Protein AF-A0A1G2IBU5-F1 (afdb_monomer)

Nearest PDB structures (foldseek):
  2peh-assembly1_A  TM=4.604E-01  e=2.970E+00  Homo sapiens
  8u63-assembly1_B  TM=2.655E-01  e=1.717E+00  Pseudomonas syringae pv. tomato str. DC3000
  8oz0-assembly1_D  TM=2.386E-01  e=2.630E+00  Homo sapiens

Radius of gyration: 28.91 Å; Cα contacts (8 Å, |Δi|>4): 226; chains: 1; bounding box: 75×66×68 Å

Secondary structure (DSSP, 8-state):
-HHHHHHHHHHHHHHHHHHHHHHHHHHHHHHHHHHTS-------HHHHHHHHHHHHHHHGGG---SSTT--TTHHHHHHHHHTTPPPSEEEEE--S--SPPPHHHHHHHHHHHHTT---TT-EEEEEE-S-TTT-EEEEEES-SS--SEEEETTEEEEEEEEEEEETTEEEEEESS------

Organism: NCBI:txid1802211

pLDDT: mean 78.97, std 13.51, range [30.66, 94.25]

Sequence (182 aa):
MSGYIVGWLVMFLIVISLWVNLFIKVKQKEKQKIQKNPIRKFRSLKEEREEWRNRIDGSKHLLTGISWQDSEGKREFIEELFGYHIPDFLWYAVGKFTTPLTEEELKEISRIFWYGEVPFSCGYEFIKTHDPEIGTALCIRNAKDLVAEVIVGGKVCPLYQIGNLILGRAEEGCVIFPRLYD

Foldseek 3Di:
DPPVVVVVVVVVVVVVVVVVVVVVVVVVVVVVVVVVPPPPPPDPLVRVLVVLVVQLVVLLVQLPDPDLPDLGSLVVSQCSSQVPDAFQKWKWQPAPDDDDFDPVLLQVVCCQFPVRDADPQWDWDKDQDPDNRRRIIIMTGPGPDDDQWDATPNDITGTAWGWHQRPNDTDTRGSDPPPPPD

Mean predicted aligned error: 13.5 Å

Structure (mmCIF, N/CA/C/O backbone):
data_AF-A0A1G2IBU5-F1
#
_entry.id   AF-A0A1G2IBU5-F1
#
loop_
_atom_site.group_PDB
_atom_site.id
_atom_site.type_symbol
_atom_site.label_atom_id
_atom_site.label_alt_id
_atom_site.label_comp_id
_atom_site.label_asym_id
_atom_site.label_entity_id
_atom_site.label_seq_id
_atom_site.pdbx_PDB_ins_code
_atom_site.Cartn_x
_atom_site.Cartn_y
_atom_site.Cartn_z
_atom_site.occupancy
_atom_site.B_iso_or_equiv
_atom_site.auth_seq_id
_atom_site.auth_comp_id
_atom_site.auth_asym_id
_atom_site.auth_atom_id
_atom_site.pdbx_PDB_model_num
ATOM 1 N N . MET A 1 1 ? 57.512 -45.896 -45.535 1.00 54.72 1 MET A N 1
ATOM 2 C CA . MET A 1 1 ? 56.669 -45.588 -44.354 1.00 54.72 1 MET A CA 1
ATOM 3 C C . MET A 1 1 ? 56.764 -44.135 -43.860 1.00 54.72 1 MET A C 1
ATOM 5 O O . MET A 1 1 ? 55.904 -43.743 -43.088 1.00 54.72 1 MET A O 1
ATOM 9 N N . SER A 1 2 ? 57.727 -43.304 -44.293 1.00 58.56 2 SER A N 1
ATOM 10 C CA . SER A 1 2 ? 57.915 -41.938 -43.757 1.00 58.56 2 SER A CA 1
ATOM 11 C C . SER A 1 2 ? 56.944 -40.872 -44.298 1.00 58.56 2 SER A C 1
ATOM 13 O O . SER A 1 2 ? 56.545 -39.989 -43.548 1.00 58.56 2 SER A O 1
ATOM 15 N N . GLY A 1 3 ? 56.508 -40.957 -45.562 1.00 58.66 3 GLY A N 1
ATOM 16 C CA . GLY A 1 3 ? 55.640 -39.935 -46.178 1.00 58.66 3 GLY A CA 1
ATOM 17 C C . GLY A 1 3 ? 54.215 -39.867 -45.610 1.00 58.66 3 GLY A C 1
ATOM 18 O O . GLY A 1 3 ? 53.646 -38.785 -45.492 1.00 58.66 3 GLY A O 1
ATOM 19 N N . TYR A 1 4 ? 53.662 -41.007 -45.184 1.00 67.19 4 TYR A N 1
ATOM 20 C CA . TYR A 1 4 ? 52.329 -41.070 -44.569 1.00 67.19 4 TYR A CA 1
ATOM 21 C C . TYR A 1 4 ? 52.286 -40.391 -43.197 1.00 67.19 4 TYR A C 1
ATOM 23 O O . TYR A 1 4 ? 51.305 -39.730 -42.874 1.00 67.19 4 TYR A O 1
ATOM 31 N N . ILE A 1 5 ? 53.365 -40.504 -42.417 1.00 72.44 5 ILE A N 1
ATOM 32 C CA . ILE A 1 5 ? 53.469 -39.907 -41.079 1.00 72.44 5 ILE A CA 1
ATOM 33 C C . ILE A 1 5 ? 53.530 -38.378 -41.183 1.00 72.44 5 ILE A C 1
ATOM 35 O O . ILE A 1 5 ? 52.857 -37.681 -40.427 1.00 72.44 5 ILE A O 1
ATOM 39 N N . VAL A 1 6 ? 54.271 -37.855 -42.168 1.00 76.12 6 VAL A N 1
ATOM 40 C CA . VAL A 1 6 ? 54.367 -36.408 -42.420 1.00 76.12 6 VAL A CA 1
ATOM 41 C C . VAL A 1 6 ? 53.022 -35.840 -42.882 1.00 76.12 6 VAL A C 1
ATOM 43 O O . VAL A 1 6 ? 52.585 -34.816 -42.361 1.00 76.12 6 VAL A O 1
ATOM 46 N N . GLY A 1 7 ? 52.321 -36.524 -43.793 1.00 79.12 7 GLY A N 1
ATOM 47 C CA . GLY A 1 7 ? 50.985 -36.106 -44.233 1.00 79.12 7 GLY A CA 1
ATOM 48 C C . GLY A 1 7 ? 49.962 -36.075 -43.092 1.00 79.12 7 GLY A C 1
ATOM 49 O O . GLY A 1 7 ? 49.171 -35.137 -42.991 1.00 79.12 7 GLY A O 1
ATOM 50 N N . TRP A 1 8 ? 50.020 -37.054 -42.185 1.00 81.56 8 TRP A N 1
ATOM 51 C CA . TRP A 1 8 ? 49.139 -37.116 -41.017 1.00 81.56 8 TRP A CA 1
ATOM 52 C C . TRP A 1 8 ? 49.412 -35.987 -40.016 1.00 81.56 8 TRP A C 1
ATOM 54 O O . TRP A 1 8 ? 48.476 -35.367 -39.514 1.00 81.56 8 TRP A O 1
ATOM 64 N N . LEU A 1 9 ? 50.687 -35.661 -39.782 1.00 82.56 9 LEU A N 1
ATOM 65 C CA . LEU A 1 9 ? 51.104 -34.538 -38.936 1.00 82.56 9 LEU A CA 1
ATOM 66 C C . LEU A 1 9 ? 50.606 -33.192 -39.473 1.00 82.56 9 LEU A C 1
ATOM 68 O O . LEU A 1 9 ? 50.086 -32.380 -38.709 1.00 82.56 9 LEU A O 1
ATOM 72 N N . VAL A 1 10 ? 50.711 -32.967 -40.785 1.00 84.00 10 VAL A N 1
ATOM 73 C CA . VAL A 1 10 ? 50.225 -31.731 -41.420 1.00 84.00 10 VAL A CA 1
ATOM 74 C C . VAL A 1 10 ? 48.704 -31.617 -41.298 1.00 84.00 10 VAL A C 1
ATOM 76 O O . VAL A 1 10 ? 48.200 -30.571 -40.890 1.00 84.00 10 VAL A O 1
ATOM 79 N N . MET A 1 11 ? 47.967 -32.699 -41.569 1.00 83.06 11 MET A N 1
ATOM 80 C CA . MET A 1 11 ? 46.507 -32.721 -41.408 1.00 83.06 11 MET A CA 1
ATOM 81 C C . MET A 1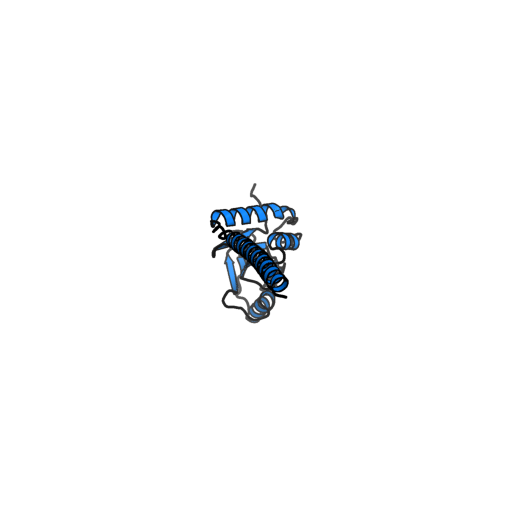 11 ? 46.086 -32.469 -39.956 1.00 83.06 11 MET A C 1
ATOM 83 O O . MET A 1 11 ? 45.153 -31.705 -39.705 1.00 83.06 11 MET A O 1
ATOM 87 N N . PHE A 1 12 ? 46.802 -33.047 -38.991 1.00 84.56 12 PHE A N 1
ATOM 88 C CA . PHE A 1 12 ? 46.532 -32.859 -37.568 1.00 84.56 12 PHE A CA 1
ATOM 89 C C . PHE A 1 12 ? 46.732 -31.400 -37.126 1.00 84.56 12 PHE A C 1
ATOM 91 O O . PHE A 1 12 ? 45.880 -30.840 -36.435 1.00 84.56 12 PHE A O 1
ATOM 98 N N . LEU A 1 13 ? 47.798 -30.741 -37.591 1.00 85.62 13 LEU A N 1
ATOM 99 C CA . LEU A 1 13 ? 48.053 -29.324 -37.301 1.00 85.62 13 LEU A CA 1
ATOM 100 C C . LEU A 1 13 ? 46.981 -28.397 -37.897 1.00 85.62 13 LEU A C 1
ATOM 102 O O . LEU A 1 13 ? 46.577 -27.432 -37.243 1.00 85.62 13 LEU A O 1
ATOM 106 N N . ILE A 1 14 ? 46.474 -28.703 -39.096 1.00 86.62 14 ILE A N 1
ATOM 107 C CA . ILE A 1 14 ? 45.384 -27.941 -39.727 1.00 86.62 14 ILE A CA 1
ATOM 108 C C . ILE A 1 14 ? 44.099 -28.047 -38.896 1.00 86.62 14 ILE A C 1
ATOM 110 O O . ILE A 1 14 ? 43.448 -27.034 -38.633 1.00 86.62 14 ILE A O 1
ATOM 114 N N . VAL A 1 15 ? 43.756 -29.249 -38.424 1.00 87.25 15 VAL A N 1
ATOM 115 C CA . VAL A 1 15 ? 42.567 -29.466 -37.584 1.00 87.25 15 VAL A CA 1
ATOM 116 C C . VAL A 1 15 ? 42.680 -28.708 -36.260 1.00 87.25 15 VAL A C 1
ATOM 118 O O . VAL A 1 15 ? 41.722 -28.043 -35.861 1.00 87.25 15 VAL A O 1
ATOM 121 N N . ILE A 1 16 ? 43.847 -28.730 -35.607 1.00 85.31 16 ILE A N 1
ATOM 122 C CA . ILE A 1 16 ? 44.075 -27.962 -34.372 1.00 85.31 16 ILE A CA 1
ATOM 123 C C . ILE A 1 16 ? 43.928 -26.461 -34.633 1.00 85.31 16 ILE A C 1
ATOM 125 O O . ILE A 1 16 ? 43.252 -25.774 -33.870 1.00 85.31 16 ILE A O 1
ATOM 129 N N . SER A 1 17 ? 44.511 -25.947 -35.719 1.00 84.69 17 SER A N 1
ATOM 130 C CA . SER A 1 17 ? 44.412 -24.526 -36.075 1.00 84.69 17 SER A CA 1
ATOM 131 C C . SER A 1 17 ? 42.957 -24.084 -36.277 1.00 84.69 17 SER A C 1
ATOM 133 O O . SER A 1 17 ? 42.542 -23.040 -35.765 1.00 84.69 17 SER A O 1
ATOM 135 N N . LEU A 1 18 ? 42.148 -24.912 -36.947 1.00 87.69 18 LEU A N 1
ATOM 136 C CA . LEU A 1 18 ? 40.717 -24.663 -37.130 1.00 87.69 18 LEU A CA 1
ATOM 137 C C . LEU A 1 18 ? 39.958 -24.663 -35.796 1.00 87.69 18 LEU A C 1
ATOM 139 O O . LEU A 1 18 ? 39.148 -23.765 -35.562 1.00 87.69 18 LEU A O 1
ATOM 143 N N . TRP A 1 19 ? 40.253 -25.608 -34.900 1.00 83.94 19 TRP A N 1
ATOM 144 C CA . TRP A 1 19 ? 39.650 -25.671 -33.563 1.00 83.94 19 TRP A CA 1
ATOM 145 C C . TRP A 1 19 ? 40.016 -24.469 -32.689 1.00 83.94 19 TRP A C 1
ATOM 147 O O . TRP A 1 19 ? 39.142 -23.893 -32.041 1.00 83.94 19 TRP A O 1
ATOM 157 N N . VAL A 1 20 ? 41.279 -24.041 -32.711 1.00 86.38 20 VAL A N 1
ATOM 158 C CA . VAL A 1 20 ? 41.746 -22.857 -31.975 1.00 86.38 20 VAL A CA 1
ATOM 159 C C . VAL A 1 20 ? 41.064 -21.593 -32.501 1.00 86.38 20 VAL A C 1
ATOM 161 O O . VAL A 1 20 ? 40.554 -20.802 -31.707 1.00 86.38 20 VAL A O 1
ATOM 164 N N . ASN A 1 21 ? 40.959 -21.428 -33.822 1.00 85.50 21 ASN A N 1
ATOM 165 C CA . ASN A 1 21 ? 40.238 -20.301 -34.421 1.00 85.50 21 ASN A CA 1
ATOM 166 C C . ASN A 1 21 ? 38.748 -20.301 -34.054 1.00 85.50 21 ASN A C 1
ATOM 168 O O . ASN A 1 21 ? 38.189 -19.244 -33.745 1.00 85.50 21 ASN A O 1
ATOM 172 N N . LEU A 1 22 ? 38.104 -21.471 -34.042 1.00 82.69 22 LEU A N 1
ATOM 173 C CA . LEU A 1 22 ? 36.710 -21.599 -33.622 1.00 82.69 22 LEU A CA 1
ATOM 174 C C . LEU A 1 22 ? 36.545 -21.205 -32.147 1.00 82.69 22 LEU A C 1
ATOM 176 O O . LEU A 1 22 ? 35.661 -20.415 -31.815 1.00 82.69 22 LEU A O 1
ATOM 180 N N . PHE A 1 23 ? 37.435 -21.686 -31.277 1.00 82.44 23 PHE A N 1
ATOM 181 C CA . PHE A 1 23 ? 37.416 -21.406 -29.842 1.00 82.44 23 PHE A CA 1
ATOM 182 C C . PHE A 1 23 ? 37.635 -19.920 -29.532 1.00 82.44 23 PHE A C 1
ATOM 184 O O . PHE A 1 23 ? 36.900 -19.336 -28.732 1.00 82.44 23 PHE A O 1
ATOM 191 N N . ILE A 1 24 ? 38.584 -19.269 -30.214 1.00 79.94 24 ILE A N 1
ATOM 192 C CA . ILE A 1 24 ? 38.816 -17.821 -30.095 1.00 79.94 24 ILE A CA 1
ATOM 193 C C . ILE A 1 24 ? 37.564 -17.047 -30.518 1.00 79.94 24 ILE A C 1
ATOM 195 O O . ILE A 1 24 ? 37.146 -16.124 -29.817 1.00 79.94 24 ILE A O 1
ATOM 199 N N . LYS A 1 25 ? 36.918 -17.447 -31.620 1.00 80.75 25 LYS A N 1
ATOM 200 C CA . LYS A 1 25 ? 35.704 -16.792 -32.129 1.00 80.75 25 LYS A CA 1
ATOM 201 C C . LYS A 1 25 ? 34.512 -16.962 -31.179 1.00 80.75 25 LYS A C 1
ATOM 203 O O . LYS A 1 25 ? 33.743 -16.018 -30.997 1.00 80.75 25 LYS A O 1
ATOM 208 N N . VAL A 1 26 ? 34.373 -18.126 -30.538 1.00 78.44 26 VAL A N 1
ATOM 209 C CA . VAL A 1 26 ? 33.357 -18.377 -29.499 1.00 78.44 26 VAL A CA 1
ATOM 210 C C . VAL A 1 26 ? 33.620 -17.510 -28.267 1.00 78.44 26 VAL A C 1
ATOM 212 O O . VAL A 1 26 ? 32.725 -16.773 -27.855 1.00 78.44 26 VAL A O 1
ATOM 215 N N . LYS A 1 27 ? 34.856 -17.481 -27.749 1.00 75.50 27 LYS A N 1
ATOM 216 C CA . LYS A 1 27 ? 35.212 -16.622 -26.607 1.00 75.50 27 LYS A CA 1
ATOM 217 C C . LYS A 1 27 ? 35.071 -15.131 -26.905 1.00 75.50 27 LYS A C 1
ATOM 219 O O . LYS A 1 27 ? 34.683 -14.370 -26.023 1.00 75.50 27 LYS A O 1
ATOM 224 N N . GLN A 1 28 ? 35.357 -14.682 -28.128 1.00 73.81 28 GLN A N 1
ATOM 225 C CA . GLN A 1 28 ? 35.103 -13.297 -28.536 1.00 73.81 28 GLN A CA 1
ATOM 226 C C . GLN A 1 28 ? 33.605 -12.975 -28.555 1.00 73.81 28 GLN A C 1
ATOM 228 O O . GLN A 1 28 ? 33.213 -11.919 -28.061 1.00 73.81 28 GLN A O 1
ATOM 233 N N . LYS A 1 29 ? 32.755 -13.887 -29.052 1.00 68.88 29 LYS A N 1
ATOM 234 C CA . LYS A 1 29 ? 31.292 -13.732 -28.986 1.00 68.88 29 LYS A CA 1
ATOM 235 C C . LYS A 1 29 ? 30.773 -13.725 -27.547 1.00 68.88 29 LYS A C 1
ATOM 237 O O . LYS A 1 29 ? 29.876 -12.943 -27.251 1.00 68.88 29 LYS A O 1
ATOM 242 N N . GLU A 1 30 ? 31.332 -14.536 -26.651 1.00 64.75 30 GLU A N 1
ATOM 243 C CA . GLU A 1 30 ? 31.003 -14.499 -25.219 1.00 64.75 30 GLU A CA 1
ATOM 244 C C . GLU A 1 30 ? 31.428 -13.180 -24.570 1.00 64.75 30 GLU A C 1
ATOM 246 O O . GLU A 1 30 ? 30.617 -1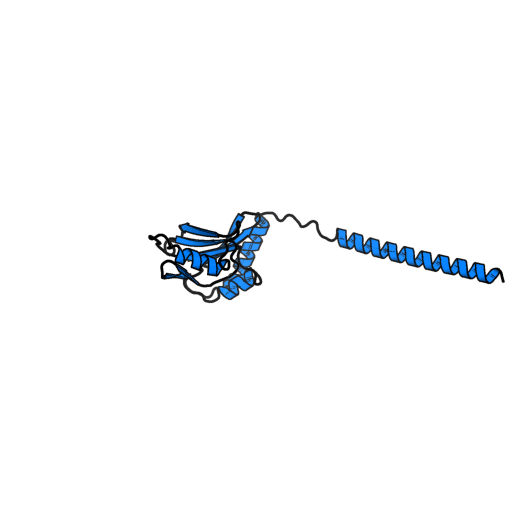2.548 -23.901 1.00 64.75 30 GLU A O 1
ATOM 251 N N . LYS A 1 31 ? 32.648 -12.693 -24.832 1.00 58.66 31 LYS A N 1
ATOM 252 C CA . LYS A 1 31 ? 33.101 -11.383 -24.333 1.00 58.66 31 LYS A CA 1
ATOM 253 C C . LYS A 1 31 ? 32.254 -10.228 -24.869 1.00 58.66 31 LYS A C 1
ATOM 255 O O . LYS A 1 31 ? 31.949 -9.314 -24.112 1.00 58.66 31 LYS A O 1
ATOM 260 N N . GLN A 1 32 ? 31.822 -10.282 -26.131 1.00 59.31 32 GLN A N 1
ATOM 261 C CA . GLN A 1 32 ? 30.880 -9.307 -26.691 1.00 59.31 32 GLN A CA 1
ATOM 262 C C . GLN A 1 32 ? 29.473 -9.437 -26.097 1.00 59.31 32 GLN A C 1
ATOM 264 O O . GLN A 1 32 ? 28.812 -8.422 -25.920 1.00 59.31 32 GLN A O 1
ATOM 269 N N . LYS A 1 33 ? 29.003 -10.646 -25.757 1.00 55.41 33 LYS A N 1
ATOM 270 C CA . LYS A 1 33 ? 27.745 -10.837 -25.015 1.00 55.41 33 LYS A CA 1
ATOM 271 C C . LYS A 1 33 ? 27.835 -10.270 -23.594 1.00 55.41 33 LYS A C 1
ATOM 273 O O . LYS A 1 33 ? 26.888 -9.636 -23.154 1.00 55.41 33 LYS A O 1
ATOM 278 N N . ILE A 1 34 ? 28.977 -10.424 -22.922 1.00 53.28 34 ILE A N 1
ATOM 279 C CA . ILE A 1 34 ? 29.228 -9.872 -21.581 1.00 53.28 34 ILE A CA 1
ATOM 280 C C . ILE A 1 34 ? 29.373 -8.339 -21.626 1.00 53.28 34 ILE A C 1
ATOM 282 O O . ILE A 1 34 ? 28.814 -7.659 -20.775 1.00 53.28 34 ILE A O 1
ATOM 286 N N . GLN A 1 35 ? 30.032 -7.769 -22.644 1.00 49.56 35 GLN A N 1
ATOM 287 C CA . GLN A 1 35 ? 30.052 -6.311 -22.879 1.00 49.56 35 GLN A CA 1
ATOM 288 C C . GLN A 1 35 ? 28.701 -5.744 -23.346 1.00 49.56 35 GLN A C 1
ATOM 290 O O . GLN A 1 35 ? 28.472 -4.544 -23.235 1.00 49.56 35 GLN A O 1
ATOM 295 N N . LYS A 1 36 ? 27.806 -6.596 -23.858 1.00 44.69 36 LYS A N 1
ATOM 296 C CA . LYS A 1 36 ? 26.406 -6.272 -24.158 1.00 44.69 36 LYS A CA 1
ATOM 297 C C . LYS A 1 36 ? 25.466 -6.487 -22.972 1.00 44.69 36 LYS A C 1
ATOM 299 O O . LYS A 1 36 ? 24.262 -6.360 -23.167 1.00 44.69 36 LYS A O 1
ATOM 304 N N . ASN A 1 37 ? 25.964 -6.744 -21.760 1.00 41.97 37 ASN A N 1
ATOM 305 C CA . ASN A 1 37 ? 25.214 -6.281 -20.600 1.00 41.97 37 ASN A CA 1
ATOM 306 C C . ASN A 1 37 ? 25.340 -4.762 -20.629 1.00 41.97 37 ASN A C 1
ATOM 308 O O . ASN A 1 37 ? 26.439 -4.258 -20.378 1.00 41.97 37 ASN A O 1
ATOM 312 N N . PRO A 1 38 ? 24.279 -4.023 -21.003 1.00 45.47 38 PRO A N 1
ATOM 313 C CA . PRO A 1 38 ? 24.356 -2.584 -20.926 1.00 45.47 38 PRO A CA 1
ATOM 314 C C . PRO A 1 38 ? 24.729 -2.276 -19.482 1.00 45.47 38 PRO A C 1
ATOM 316 O O . PRO A 1 38 ? 24.143 -2.843 -18.556 1.00 45.47 38 PRO A O 1
ATOM 319 N N . ILE A 1 39 ? 25.728 -1.413 -19.293 1.00 49.50 39 ILE A N 1
ATOM 320 C CA . ILE A 1 39 ? 25.859 -0.646 -18.058 1.00 49.50 39 ILE A CA 1
ATOM 321 C C . ILE A 1 39 ? 24.429 -0.236 -17.728 1.00 49.50 39 ILE A C 1
ATOM 323 O O . ILE A 1 39 ? 23.815 0.469 -18.532 1.00 49.50 39 ILE A O 1
ATOM 327 N N . ARG A 1 40 ? 23.859 -0.817 -16.661 1.00 48.03 40 ARG A N 1
ATOM 328 C CA . ARG A 1 40 ? 22.485 -0.564 -16.227 1.00 48.03 40 ARG A CA 1
ATOM 329 C C . ARG A 1 40 ? 22.414 0.955 -16.177 1.00 48.03 40 ARG A C 1
ATOM 331 O O . ARG A 1 40 ? 23.129 1.546 -15.371 1.00 48.03 40 ARG A O 1
ATOM 338 N N . LYS A 1 41 ? 21.728 1.589 -17.140 1.00 52.44 41 LYS A N 1
ATOM 339 C CA . LYS A 1 41 ? 21.625 3.050 -17.167 1.00 52.44 41 LYS A CA 1
ATOM 340 C C . LYS A 1 41 ? 21.112 3.396 -15.781 1.00 52.44 41 LYS A C 1
ATOM 342 O O . LYS A 1 41 ? 20.045 2.906 -15.418 1.00 52.44 41 LYS A O 1
ATOM 347 N N . PHE A 1 42 ? 21.901 4.128 -14.997 1.00 57.31 42 PHE A N 1
ATOM 348 C CA . PHE A 1 42 ? 21.397 4.720 -13.771 1.00 57.31 42 PHE A CA 1
ATOM 349 C C . PHE A 1 42 ? 20.282 5.648 -14.230 1.00 57.31 42 PHE A C 1
ATOM 351 O O . PHE A 1 42 ? 20.557 6.723 -14.765 1.00 57.31 42 PHE A O 1
ATOM 358 N N . ARG A 1 43 ? 19.041 5.161 -14.160 1.00 67.88 43 ARG A N 1
ATOM 359 C CA . ARG A 1 43 ? 17.878 5.981 -14.448 1.00 67.88 43 ARG A CA 1
ATOM 360 C C . ARG A 1 43 ? 17.857 7.052 -13.377 1.00 67.88 43 ARG A C 1
ATOM 362 O O . ARG A 1 43 ? 18.126 6.796 -12.202 1.00 67.88 43 ARG A O 1
ATOM 369 N N . SER A 1 44 ? 17.628 8.281 -13.802 1.00 81.88 44 SER A N 1
ATOM 370 C CA . SER A 1 44 ? 17.440 9.359 -12.847 1.00 81.88 44 SER A CA 1
ATOM 371 C C . SER A 1 44 ? 16.151 9.108 -12.061 1.00 81.88 44 SER A C 1
ATOM 373 O O . SER A 1 44 ? 15.186 8.563 -12.594 1.00 81.88 44 SER A O 1
ATOM 375 N N . LEU A 1 45 ? 16.093 9.576 -10.812 1.00 79.56 45 LEU A N 1
ATOM 376 C CA . LEU A 1 45 ? 14.864 9.536 -10.009 1.00 79.56 45 LEU A CA 1
ATOM 377 C C . LEU A 1 45 ? 13.663 10.143 -10.755 1.00 79.56 4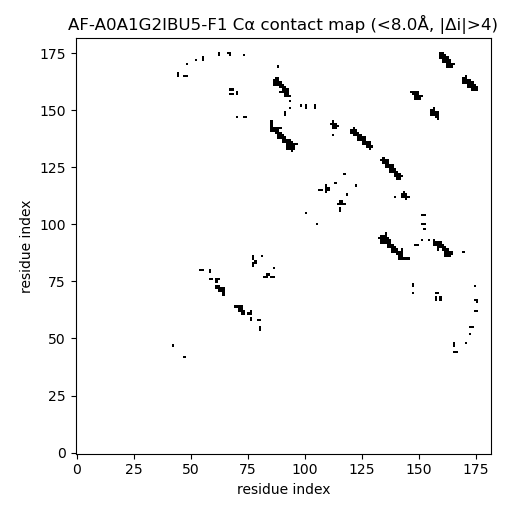5 LEU A C 1
ATOM 379 O O . LEU A 1 45 ? 12.532 9.700 -10.586 1.00 79.56 45 LEU A O 1
ATOM 383 N N . LYS A 1 46 ? 13.906 11.156 -11.595 1.00 82.31 46 LYS A N 1
ATOM 384 C CA . LYS A 1 46 ? 12.869 11.787 -12.414 1.00 82.31 46 LYS A CA 1
ATOM 385 C C . LYS A 1 46 ? 12.281 10.812 -13.437 1.00 82.31 46 LYS A C 1
ATOM 387 O O . LYS A 1 46 ? 11.063 10.750 -13.554 1.00 82.31 46 LYS A O 1
ATOM 392 N N . GLU A 1 47 ? 13.132 10.068 -14.140 1.00 85.25 47 GLU A N 1
ATOM 393 C CA . GLU A 1 47 ? 12.707 9.078 -15.137 1.00 85.25 47 GLU A CA 1
ATOM 394 C C . GLU A 1 47 ? 11.935 7.929 -14.481 1.00 85.25 47 GLU A C 1
ATOM 396 O O . GLU A 1 47 ? 10.869 7.571 -14.971 1.00 85.25 47 GLU A O 1
ATOM 401 N N . GLU A 1 48 ? 12.405 7.400 -13.343 1.00 82.19 48 GLU A N 1
ATOM 402 C CA . GLU A 1 48 ? 11.695 6.319 -12.637 1.00 82.19 48 GLU A CA 1
ATOM 403 C C . GLU A 1 48 ? 10.337 6.780 -12.083 1.00 82.19 48 GLU A C 1
ATOM 405 O O . GLU A 1 48 ? 9.352 6.052 -12.172 1.00 82.19 48 GLU A O 1
ATOM 410 N N . ARG A 1 49 ? 10.241 8.021 -11.585 1.00 82.31 49 ARG A N 1
ATOM 411 C CA . ARG A 1 49 ? 8.961 8.626 -11.174 1.00 82.31 49 ARG A CA 1
ATOM 412 C C . ARG A 1 49 ? 7.997 8.829 -12.339 1.00 82.31 49 ARG A C 1
ATOM 414 O O . ARG A 1 49 ? 6.785 8.730 -12.170 1.00 82.31 49 ARG A O 1
ATOM 421 N N . GLU A 1 50 ? 8.504 9.217 -13.501 1.00 84.12 50 GLU A N 1
ATOM 422 C CA . GLU A 1 50 ? 7.683 9.423 -14.694 1.00 84.12 50 GLU A CA 1
ATOM 423 C C . GLU A 1 50 ? 7.162 8.096 -15.239 1.00 84.12 50 GLU A C 1
ATOM 425 O O . GLU A 1 50 ? 5.970 7.969 -15.496 1.00 84.12 50 GLU A O 1
ATOM 430 N N . GLU A 1 51 ? 8.014 7.077 -15.303 1.00 85.44 51 GLU A N 1
ATOM 431 C CA . GLU A 1 51 ? 7.606 5.711 -15.627 1.00 85.44 51 GLU A CA 1
ATOM 432 C C . GLU A 1 51 ? 6.584 5.171 -14.624 1.00 85.44 51 GLU A C 1
ATOM 434 O O . GLU A 1 51 ? 5.567 4.619 -15.036 1.00 85.44 51 GLU A O 1
ATOM 439 N N . TRP A 1 52 ? 6.803 5.380 -13.322 1.00 83.62 52 TRP A N 1
ATOM 440 C CA . TRP A 1 52 ? 5.850 5.001 -12.279 1.00 83.62 52 TRP A CA 1
ATOM 441 C C . TRP A 1 52 ? 4.475 5.640 -12.499 1.00 83.62 52 TRP A C 1
ATOM 443 O O . TRP A 1 52 ? 3.468 4.935 -12.533 1.00 83.62 52 TRP A O 1
ATOM 453 N N . ARG A 1 53 ? 4.430 6.955 -12.743 1.00 83.25 53 ARG A N 1
ATOM 454 C CA . ARG A 1 53 ? 3.179 7.672 -13.041 1.00 83.25 53 ARG A CA 1
ATOM 455 C C . ARG A 1 53 ? 2.501 7.170 -14.311 1.00 83.25 53 ARG A C 1
ATOM 457 O O . ARG A 1 53 ? 1.305 6.913 -14.280 1.00 83.25 53 ARG A O 1
ATOM 464 N N . ASN A 1 54 ? 3.259 6.952 -15.382 1.00 85.44 54 ASN A N 1
ATOM 465 C CA . ASN A 1 54 ? 2.715 6.439 -16.640 1.00 85.44 54 ASN A CA 1
ATOM 466 C C . ASN A 1 54 ? 2.105 5.040 -16.478 1.00 85.44 54 ASN A C 1
ATOM 468 O O . ASN A 1 54 ? 1.090 4.740 -17.101 1.00 85.44 54 ASN A O 1
ATOM 472 N N . ARG A 1 55 ? 2.699 4.186 -15.633 1.00 84.62 55 ARG A N 1
ATOM 473 C CA . ARG A 1 55 ? 2.139 2.865 -15.313 1.00 84.62 55 ARG A CA 1
ATOM 474 C C . ARG A 1 55 ? 0.816 2.994 -14.571 1.00 84.62 55 ARG A C 1
ATOM 476 O O . ARG A 1 55 ? -0.160 2.393 -15.001 1.00 84.62 55 ARG A O 1
ATOM 483 N N . ILE A 1 56 ? 0.768 3.820 -13.521 1.00 83.94 56 ILE A N 1
ATOM 484 C CA . ILE A 1 56 ? -0.477 4.119 -12.793 1.00 83.94 56 ILE A CA 1
ATOM 485 C C . ILE A 1 56 ? -1.544 4.599 -13.775 1.00 83.94 56 ILE A C 1
ATOM 487 O O . ILE A 1 56 ? -2.632 4.031 -13.816 1.00 83.94 56 ILE A O 1
ATOM 491 N N . ASP A 1 57 ? -1.229 5.609 -14.587 1.00 83.38 57 ASP A N 1
ATOM 492 C CA . ASP A 1 57 ? -2.169 6.196 -15.541 1.00 83.38 57 ASP A CA 1
ATOM 493 C C . ASP A 1 57 ? -2.674 5.177 -16.570 1.00 83.38 57 ASP A C 1
ATOM 495 O O . ASP A 1 57 ? -3.862 5.175 -16.891 1.00 83.38 57 ASP A O 1
ATOM 499 N N . GLY A 1 58 ? -1.810 4.269 -17.032 1.00 85.19 58 GLY A N 1
ATOM 500 C CA . GLY A 1 58 ? -2.185 3.179 -17.932 1.00 85.19 58 GLY A CA 1
ATOM 501 C C . GLY A 1 58 ? -3.152 2.173 -17.303 1.00 85.19 58 GLY A C 1
ATOM 502 O O . GLY A 1 58 ? -4.066 1.709 -17.981 1.00 85.19 58 GLY A O 1
ATOM 503 N N . SER A 1 59 ? -3.005 1.874 -16.012 1.00 85.56 59 SER A N 1
ATOM 504 C CA . SER A 1 59 ? -3.818 0.875 -15.300 1.00 85.56 59 SER A CA 1
ATOM 505 C C . SER A 1 59 ? -5.086 1.446 -14.657 1.00 85.56 59 SER A C 1
ATOM 507 O O . SER A 1 59 ? -5.971 0.682 -14.285 1.00 85.56 59 SER A O 1
ATOM 509 N N . LYS A 1 60 ? -5.225 2.775 -14.552 1.00 82.12 60 LYS A N 1
ATOM 510 C CA . LYS A 1 60 ? -6.363 3.454 -13.896 1.00 82.12 60 LYS A CA 1
ATOM 511 C C . LYS A 1 60 ? -7.746 3.007 -14.371 1.00 82.12 60 LYS A C 1
ATOM 513 O O . LYS A 1 60 ? -8.688 3.057 -13.593 1.00 82.12 60 LYS A O 1
ATOM 518 N N . HIS A 1 61 ? -7.873 2.578 -15.625 1.00 83.69 61 HIS A N 1
ATOM 519 C CA . HIS A 1 61 ? -9.132 2.091 -16.194 1.00 83.69 61 HIS A CA 1
ATOM 520 C C . HIS A 1 61 ? -9.689 0.841 -15.488 1.00 83.69 61 HIS A C 1
ATOM 522 O O . HIS A 1 61 ? -10.867 0.538 -15.645 1.00 83.69 61 HIS A O 1
ATOM 528 N N . LEU A 1 62 ? -8.854 0.122 -14.730 1.00 85.44 62 LEU A N 1
ATOM 529 C CA . LEU A 1 62 ? -9.259 -1.030 -13.929 1.00 85.44 62 LEU A CA 1
ATOM 530 C C . LEU A 1 62 ? -9.979 -0.614 -12.643 1.00 85.44 62 LEU A C 1
ATOM 532 O O . LEU A 1 62 ? -10.746 -1.401 -12.115 1.00 85.44 62 LEU A O 1
ATOM 536 N N . LEU A 1 63 ? -9.773 0.610 -12.148 1.00 81.88 63 LEU A N 1
ATOM 537 C CA . LEU A 1 63 ? -10.430 1.119 -10.944 1.00 81.88 63 LEU A CA 1
ATOM 538 C C . LEU A 1 63 ? -11.839 1.617 -11.293 1.00 81.88 63 LEU A C 1
ATOM 540 O O . LEU A 1 63 ? -12.024 2.782 -11.643 1.00 81.88 63 LEU A O 1
ATOM 544 N N . THR A 1 64 ? -12.825 0.720 -11.224 1.00 74.88 64 THR A N 1
ATOM 545 C 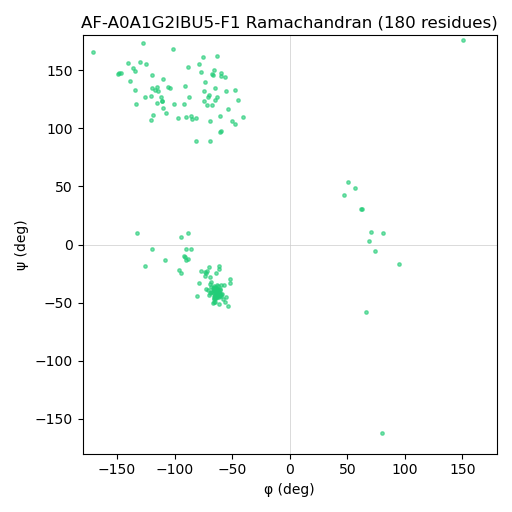CA . THR A 1 64 ? -14.224 0.991 -11.610 1.00 74.88 64 THR A CA 1
ATOM 546 C C . THR A 1 64 ? -15.103 1.496 -10.465 1.00 74.88 64 THR A C 1
ATOM 548 O O . THR A 1 64 ? -16.211 1.970 -10.714 1.00 74.88 64 THR A O 1
ATOM 551 N N . GLY A 1 65 ? -14.611 1.433 -9.223 1.00 69.31 65 GLY A N 1
ATOM 552 C CA . GLY A 1 65 ? -15.302 1.946 -8.041 1.00 69.31 65 GLY A CA 1
ATOM 553 C C . GLY A 1 65 ? -15.603 3.450 -8.113 1.00 69.31 65 GLY A C 1
ATOM 554 O O . GLY A 1 65 ? -14.818 4.241 -8.634 1.00 69.31 65 GLY A O 1
ATOM 555 N N . ILE A 1 66 ? -16.743 3.857 -7.552 1.00 69.25 66 ILE A N 1
ATOM 556 C CA . ILE A 1 66 ? -17.199 5.258 -7.482 1.00 69.25 66 ILE A CA 1
ATOM 557 C C . ILE A 1 66 ? -16.672 5.985 -6.235 1.00 69.25 66 ILE A C 1
ATOM 559 O O . ILE A 1 66 ? -16.776 7.209 -6.123 1.00 69.25 66 ILE A O 1
ATOM 563 N N . SER A 1 67 ? -16.129 5.227 -5.284 1.00 70.94 67 SER A N 1
ATOM 564 C CA . SER A 1 67 ? -15.628 5.670 -3.991 1.00 70.94 67 SER A CA 1
ATOM 565 C C . SER A 1 67 ? -14.337 4.938 -3.629 1.00 70.94 67 SER A C 1
ATOM 567 O O . SER A 1 67 ? -14.099 3.803 -4.035 1.00 70.94 67 SER A O 1
ATOM 569 N N . TRP A 1 68 ? -13.523 5.551 -2.770 1.00 68.25 68 TRP A N 1
ATOM 570 C CA . TRP A 1 68 ? -12.352 4.899 -2.179 1.00 68.25 68 TRP A CA 1
ATOM 571 C C . TRP A 1 68 ? -12.709 3.670 -1.334 1.00 68.25 68 TRP A C 1
ATOM 573 O O . TRP A 1 68 ? -11.854 2.812 -1.105 1.00 68.25 68 TRP A O 1
ATOM 583 N N . GLN A 1 69 ? -13.959 3.587 -0.875 1.00 72.06 69 GLN A N 1
ATOM 584 C CA . GLN A 1 69 ? -14.493 2.447 -0.130 1.00 72.06 69 GLN A CA 1
ATOM 585 C C . GLN A 1 69 ? -14.725 1.229 -1.025 1.00 72.06 69 GLN A C 1
ATOM 587 O O . GLN A 1 69 ? -14.683 0.107 -0.530 1.00 72.06 69 GLN A O 1
ATOM 592 N N . ASP A 1 70 ? -14.914 1.431 -2.329 1.00 75.00 70 ASP A N 1
ATOM 593 C CA . ASP A 1 70 ? -15.215 0.341 -3.248 1.00 75.00 70 ASP A CA 1
ATOM 594 C C . ASP A 1 70 ? -13.958 -0.487 -3.505 1.00 75.00 70 ASP A C 1
ATOM 596 O O . ASP A 1 70 ? -12.882 0.045 -3.772 1.00 75.00 70 ASP A O 1
ATOM 600 N N . SER A 1 71 ? -14.072 -1.807 -3.403 1.00 71.38 71 SER A N 1
ATOM 601 C CA . SER A 1 71 ? -12.968 -2.741 -3.649 1.00 71.38 71 SER A CA 1
ATOM 602 C C . SER A 1 71 ? -12.870 -3.196 -5.108 1.00 71.38 71 SER A C 1
ATOM 604 O O . SER A 1 71 ? -11.925 -3.899 -5.469 1.00 71.38 71 SER A O 1
ATOM 606 N N . GLU A 1 72 ? -13.816 -2.775 -5.951 1.00 80.88 72 GLU A N 1
ATOM 607 C CA . GLU A 1 72 ? -13.930 -3.212 -7.339 1.00 80.88 72 GLU A CA 1
ATOM 608 C C . GLU A 1 72 ? -12.710 -2.796 -8.169 1.00 80.88 72 GLU A C 1
ATOM 610 O O . GLU A 1 72 ? -12.298 -1.633 -8.170 1.00 80.88 72 GLU A O 1
ATOM 615 N N . GLY A 1 73 ? -12.093 -3.771 -8.841 1.00 78.88 73 GLY A N 1
ATOM 616 C CA . GLY A 1 73 ? -10.970 -3.533 -9.742 1.00 78.88 73 GLY A CA 1
ATOM 617 C C . GLY A 1 73 ? -9.629 -3.217 -9.070 1.00 78.88 73 GLY A C 1
ATOM 618 O O . GLY A 1 73 ? -8.602 -3.125 -9.746 1.00 78.88 73 GLY A O 1
ATOM 619 N N . LYS A 1 74 ? -9.589 -3.067 -7.735 1.00 82.25 74 LYS A N 1
ATOM 620 C CA . LYS A 1 74 ? -8.349 -2.773 -6.990 1.00 82.25 74 LYS A CA 1
ATOM 621 C C . LYS A 1 74 ? -7.330 -3.895 -7.106 1.00 82.25 74 LYS A C 1
ATOM 623 O O . LYS A 1 74 ? -6.133 -3.631 -7.195 1.00 82.25 74 LYS A O 1
ATOM 628 N N . ARG A 1 75 ? -7.795 -5.144 -7.079 1.00 82.12 75 ARG A N 1
ATOM 629 C CA . ARG A 1 75 ? -6.920 -6.311 -7.166 1.00 82.12 75 ARG A CA 1
ATOM 630 C C . ARG A 1 75 ? -6.258 -6.374 -8.536 1.00 82.12 75 ARG A C 1
ATOM 632 O O . ARG A 1 75 ? -5.039 -6.451 -8.607 1.00 82.12 75 ARG A O 1
ATOM 639 N N . GLU A 1 76 ? -7.051 -6.267 -9.592 1.00 85.81 76 GLU A N 1
ATOM 640 C CA . GLU A 1 76 ? -6.610 -6.263 -10.984 1.00 85.81 76 GLU A CA 1
ATOM 641 C C . GLU A 1 76 ? -5.654 -5.096 -11.245 1.00 85.81 76 GLU A C 1
ATOM 643 O O . GLU A 1 76 ? -4.604 -5.276 -11.854 1.00 85.81 76 GLU A O 1
ATOM 648 N N . PHE A 1 77 ? -5.967 -3.910 -10.715 1.00 86.06 77 PHE A N 1
ATOM 649 C CA . PHE A 1 77 ? -5.094 -2.740 -10.776 1.00 86.06 77 PHE A CA 1
ATOM 650 C C . PHE A 1 77 ? -3.722 -2.993 -10.139 1.00 86.06 77 PHE A C 1
ATOM 652 O O . PHE A 1 77 ? -2.694 -2.662 -10.731 1.00 86.06 77 PHE A O 1
ATOM 659 N N . ILE A 1 78 ? -3.685 -3.586 -8.942 1.00 85.31 78 ILE A N 1
ATOM 660 C CA . ILE A 1 78 ? -2.428 -3.896 -8.248 1.00 85.31 78 ILE A CA 1
ATOM 661 C C . ILE A 1 78 ? -1.669 -5.008 -8.976 1.00 85.31 78 ILE A C 1
ATOM 663 O O . ILE A 1 78 ? -0.457 -4.902 -9.153 1.00 85.31 78 ILE A O 1
ATOM 667 N N . GLU A 1 79 ? -2.360 -6.048 -9.437 1.00 85.75 79 GLU A N 1
ATOM 668 C CA . GLU A 1 79 ? -1.754 -7.142 -10.198 1.00 85.75 79 GLU A CA 1
ATOM 669 C C . GLU A 1 79 ? -1.127 -6.636 -11.508 1.00 85.75 79 GLU A C 1
ATOM 671 O O . GLU A 1 79 ? 0.011 -7.001 -11.804 1.00 85.75 79 GLU A O 1
ATOM 676 N N . GLU A 1 80 ? -1.785 -5.727 -12.233 1.00 86.31 80 GLU A N 1
ATOM 677 C CA . GLU A 1 80 ? -1.246 -5.077 -13.438 1.00 86.31 80 GLU A CA 1
ATOM 678 C C . GLU A 1 80 ? -0.024 -4.196 -13.111 1.00 86.31 80 GLU A C 1
ATOM 680 O O . GLU A 1 80 ? 1.011 -4.246 -13.784 1.00 86.31 80 GLU A O 1
ATOM 685 N N . LEU A 1 81 ? -0.101 -3.403 -12.036 1.00 85.25 81 LEU A N 1
ATOM 686 C CA . LEU A 1 81 ? 0.978 -2.494 -11.641 1.00 85.25 81 LEU A CA 1
ATOM 687 C C . LEU A 1 81 ? 2.189 -3.183 -11.029 1.00 85.25 81 LEU A C 1
ATOM 689 O O . LEU A 1 81 ? 3.291 -2.638 -11.100 1.00 85.25 81 LEU A O 1
ATOM 693 N N . PHE A 1 82 ? 2.031 -4.340 -10.408 1.00 82.75 82 PHE A N 1
ATOM 694 C CA . PHE A 1 82 ? 3.124 -4.985 -9.688 1.00 82.75 82 PHE A CA 1
ATOM 695 C C . PHE A 1 82 ? 3.467 -6.365 -10.237 1.00 82.75 82 PHE A C 1
ATOM 697 O O . PHE A 1 82 ? 4.455 -6.944 -9.802 1.00 82.75 82 PHE A O 1
ATOM 704 N N . GLY A 1 83 ? 2.738 -6.883 -11.227 1.00 82.00 83 GLY A N 1
ATOM 705 C CA . GLY A 1 83 ? 3.039 -8.171 -11.850 1.00 82.00 83 GLY A CA 1
ATOM 706 C C . GLY A 1 83 ? 3.084 -9.302 -10.825 1.00 82.00 83 GLY A C 1
ATOM 707 O O . GLY A 1 83 ? 4.051 -10.058 -10.799 1.00 82.00 83 GLY A O 1
ATOM 708 N N . TYR A 1 84 ? 2.066 -9.377 -9.962 1.00 75.56 84 TYR A N 1
ATOM 709 C CA . TYR A 1 84 ? 1.970 -10.287 -8.807 1.00 75.56 84 TYR A CA 1
ATOM 710 C C . TYR A 1 84 ? 2.939 -10.011 -7.643 1.00 75.56 84 TYR A C 1
ATOM 712 O O . TYR A 1 84 ? 2.935 -10.752 -6.659 1.00 75.56 84 TYR A O 1
ATOM 720 N N . HIS A 1 85 ? 3.755 -8.956 -7.709 1.00 84.69 85 HIS A N 1
ATOM 721 C CA . HIS A 1 85 ? 4.489 -8.471 -6.541 1.00 84.69 85 HIS A CA 1
ATOM 722 C C . HIS A 1 85 ? 3.583 -7.634 -5.627 1.00 84.69 85 HIS A C 1
ATOM 724 O O . HIS A 1 85 ? 2.584 -7.065 -6.062 1.00 84.69 85 HIS A O 1
ATOM 730 N N . ILE A 1 86 ? 3.931 -7.563 -4.344 1.00 86.00 86 ILE A N 1
ATOM 731 C CA . ILE A 1 86 ? 3.198 -6.754 -3.367 1.00 86.00 86 ILE A CA 1
ATOM 732 C C . ILE A 1 86 ? 3.836 -5.361 -3.329 1.00 86.00 86 ILE A C 1
ATOM 734 O O . ILE A 1 86 ? 5.067 -5.279 -3.321 1.00 86.00 86 ILE A O 1
ATOM 738 N N . PRO A 1 87 ? 3.040 -4.278 -3.314 1.00 88.94 87 PRO A N 1
ATOM 739 C CA . PRO A 1 87 ? 3.560 -2.928 -3.133 1.00 88.94 87 PRO A CA 1
ATOM 740 C C . PRO A 1 87 ? 4.384 -2.781 -1.848 1.00 88.94 87 PRO A C 1
ATOM 742 O O . PRO A 1 87 ? 4.024 -3.329 -0.804 1.00 88.94 87 PRO A O 1
ATOM 745 N N . ASP A 1 88 ? 5.442 -1.969 -1.893 1.00 90.50 88 ASP A N 1
ATOM 746 C CA . ASP A 1 88 ? 6.263 -1.683 -0.707 1.00 90.50 88 ASP A CA 1
ATOM 747 C C . ASP A 1 88 ? 5.471 -0.953 0.388 1.00 90.50 88 ASP A C 1
ATOM 749 O O . ASP A 1 88 ? 5.820 -1.028 1.567 1.00 90.50 88 ASP A O 1
ATOM 753 N N . PHE A 1 89 ? 4.406 -0.245 0.011 1.00 91.75 89 PHE A N 1
ATOM 754 C CA . PHE A 1 89 ? 3.549 0.487 0.932 1.00 91.75 89 PHE A CA 1
ATOM 755 C C . PHE A 1 89 ? 2.070 0.240 0.628 1.00 91.75 89 PHE A C 1
ATOM 757 O O . PHE A 1 89 ? 1.634 0.361 -0.519 1.00 91.75 89 PHE A O 1
ATOM 764 N N . LEU A 1 90 ? 1.296 -0.057 1.672 1.00 92.12 90 LEU A N 1
ATOM 765 C CA . LEU A 1 90 ? -0.157 -0.230 1.628 1.00 92.12 90 LEU A CA 1
ATOM 766 C C . LEU A 1 90 ? -0.805 0.689 2.667 1.00 92.12 90 LEU A C 1
ATOM 768 O O . LEU A 1 90 ? -0.442 0.631 3.840 1.00 92.12 90 LEU A O 1
ATOM 772 N N . TRP A 1 91 ? -1.774 1.509 2.268 1.00 91.75 91 TRP A N 1
ATOM 773 C CA . TRP A 1 91 ? -2.491 2.417 3.164 1.00 91.75 91 TRP A CA 1
ATOM 774 C C . TRP A 1 91 ? -3.969 2.052 3.263 1.00 91.75 91 TRP A C 1
ATOM 776 O O . TRP A 1 91 ? -4.702 2.072 2.271 1.00 91.75 91 TRP A O 1
ATOM 786 N N . TYR A 1 92 ? -4.409 1.773 4.487 1.00 91.12 92 TYR A N 1
ATOM 787 C CA . TYR A 1 92 ? -5.790 1.428 4.817 1.00 91.12 92 TYR A CA 1
ATOM 788 C C . TYR A 1 92 ? -6.480 2.599 5.504 1.00 91.12 92 TYR A C 1
ATOM 790 O O . TYR A 1 92 ? -5.902 3.225 6.393 1.00 91.12 92 TYR A O 1
ATOM 798 N N . ALA A 1 93 ? -7.710 2.905 5.103 1.00 90.06 93 ALA A N 1
ATOM 799 C CA . ALA A 1 93 ? -8.451 4.059 5.596 1.00 90.06 93 ALA A CA 1
ATOM 800 C C . ALA A 1 93 ? -9.087 3.722 6.948 1.00 90.06 93 ALA A C 1
ATOM 802 O O . ALA A 1 93 ? -10.032 2.937 7.023 1.00 90.06 93 ALA A O 1
ATOM 803 N N . VAL A 1 94 ? -8.561 4.307 8.026 1.00 88.00 94 VAL A N 1
ATOM 804 C CA . VAL A 1 94 ? -8.989 4.002 9.404 1.00 88.00 94 VAL A CA 1
ATOM 805 C C . VAL A 1 94 ? -10.021 5.011 9.916 1.00 88.00 94 VAL A C 1
ATOM 807 O O . VAL A 1 94 ? -10.804 4.708 10.820 1.00 88.00 94 VAL A O 1
ATOM 810 N N . GLY A 1 95 ? -10.077 6.213 9.339 1.00 80.62 95 GLY A N 1
ATOM 811 C CA . GLY A 1 95 ? -10.976 7.257 9.823 1.00 80.62 95 GLY A CA 1
ATOM 812 C C . GLY A 1 95 ? -10.415 7.983 11.046 1.00 80.62 95 GLY A C 1
ATOM 813 O O . GLY A 1 95 ? -9.234 7.900 11.382 1.00 80.62 95 GLY A O 1
ATOM 814 N N . LYS A 1 96 ? -11.288 8.685 11.780 1.00 75.56 96 LYS A N 1
ATOM 815 C CA . LYS A 1 96 ? -10.932 9.300 13.070 1.00 75.56 96 LYS A CA 1
ATOM 816 C C . LYS A 1 96 ? -10.689 8.217 14.125 1.00 75.56 96 LYS A C 1
ATOM 818 O O . LYS A 1 96 ? -11.604 7.809 14.840 1.00 75.56 96 LYS A O 1
ATOM 823 N N . PHE A 1 97 ? -9.447 7.762 14.203 1.00 68.56 97 PHE A N 1
ATOM 824 C CA . PHE A 1 97 ? -8.972 6.812 15.197 1.00 68.56 97 PHE A CA 1
ATOM 825 C C . PHE A 1 97 ? -8.561 7.562 16.471 1.00 68.56 97 PHE A C 1
ATOM 827 O O . PHE A 1 97 ? -7.614 8.348 16.455 1.00 68.56 97 PHE A O 1
ATOM 834 N N . THR A 1 98 ? -9.318 7.393 17.558 1.00 66.62 98 THR A N 1
ATOM 835 C CA . THR A 1 98 ? -9.102 8.112 18.832 1.00 66.62 98 THR A CA 1
ATOM 836 C C . THR A 1 98 ? -8.555 7.225 19.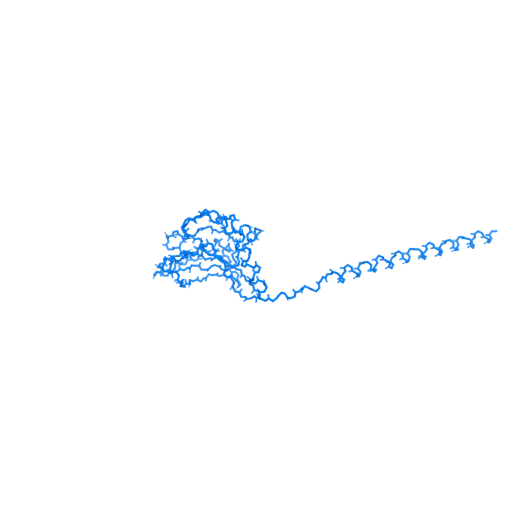945 1.00 66.62 98 THR A C 1
ATOM 838 O O . THR A 1 98 ? -8.113 7.738 20.970 1.00 66.62 98 THR A O 1
ATOM 841 N N . THR A 1 99 ? -8.581 5.909 19.761 1.00 75.31 99 THR A N 1
ATOM 842 C CA . THR A 1 99 ? -8.213 4.913 20.771 1.00 75.31 99 THR A CA 1
ATOM 843 C C . THR A 1 99 ? -6.963 4.174 20.313 1.00 75.31 99 THR A C 1
ATOM 845 O O . THR A 1 99 ? -6.938 3.766 19.165 1.00 75.31 99 THR A O 1
ATOM 848 N N . PRO A 1 100 ? -5.925 3.987 21.141 1.00 81.44 100 PRO A N 1
ATOM 849 C CA . PRO A 1 100 ? -4.802 3.121 20.785 1.00 81.44 100 PRO A CA 1
ATOM 850 C C . PRO A 1 100 ? -5.259 1.677 20.530 1.00 81.44 100 PRO A C 1
ATOM 852 O O . PRO A 1 100 ? -6.194 1.217 21.184 1.00 81.44 100 PRO A O 1
ATOM 855 N N . LEU A 1 101 ? -4.583 0.968 19.619 1.00 84.44 101 LEU A N 1
ATOM 856 C CA . LEU A 1 101 ? -4.827 -0.461 19.397 1.00 84.44 101 LEU A CA 1
ATOM 857 C C . LEU A 1 101 ? -4.395 -1.302 20.600 1.00 84.44 101 LEU A C 1
ATOM 859 O O . LEU A 1 101 ? -3.401 -0.982 21.263 1.00 84.44 101 LEU A O 1
ATOM 863 N N . THR A 1 102 ? -5.110 -2.399 20.848 1.00 89.12 102 THR A N 1
ATOM 864 C CA . THR A 1 102 ? -4.712 -3.398 21.847 1.00 89.12 102 THR A CA 1
ATOM 865 C C . THR A 1 102 ? -3.555 -4.258 21.338 1.00 89.12 102 THR A C 1
ATOM 867 O O . THR A 1 102 ? -3.290 -4.341 20.139 1.00 89.12 102 THR A O 1
ATOM 870 N N . GLU A 1 103 ? -2.852 -4.934 22.248 1.00 89.88 103 GLU A N 1
ATOM 871 C CA . GLU A 1 103 ? -1.747 -5.826 21.879 1.00 89.88 103 GLU A CA 1
ATOM 872 C C . GLU A 1 103 ? -2.213 -6.966 20.956 1.00 89.88 103 GLU A C 1
ATOM 874 O O . GLU A 1 103 ? -1.493 -7.368 20.041 1.00 89.88 103 GLU A O 1
ATOM 879 N N . GLU A 1 104 ? -3.432 -7.464 21.155 1.00 90.56 104 GLU A N 1
ATOM 880 C CA . GLU A 1 104 ? -4.059 -8.484 20.313 1.00 90.56 104 GLU A CA 1
ATOM 881 C C . GLU A 1 104 ? -4.289 -7.977 18.888 1.00 90.56 104 GLU A C 1
ATOM 883 O O . GLU A 1 104 ? -3.988 -8.688 17.931 1.00 90.56 104 GLU A O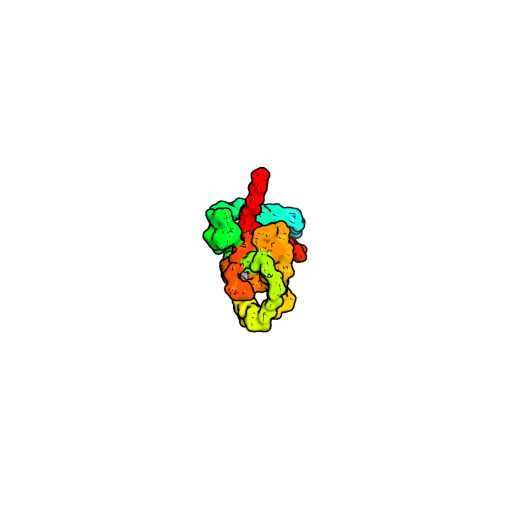 1
ATOM 888 N N . GLU A 1 105 ? -4.757 -6.738 18.732 1.00 88.94 105 GLU A N 1
ATOM 889 C CA . GLU A 1 105 ? -4.951 -6.122 17.417 1.00 88.94 105 GLU A CA 1
ATOM 890 C C . GLU A 1 105 ? -3.615 -5.914 16.694 1.00 88.94 105 GLU A C 1
ATOM 892 O O . GLU A 1 105 ? -3.501 -6.176 15.497 1.00 88.94 105 GLU A O 1
ATOM 897 N N . LEU A 1 106 ? -2.568 -5.517 17.422 1.00 88.94 106 LEU A N 1
ATOM 898 C CA . LEU A 1 106 ? -1.219 -5.392 16.863 1.00 88.94 106 LEU A CA 1
ATOM 899 C C . LEU A 1 106 ? -0.644 -6.743 16.418 1.00 88.94 106 LEU A C 1
ATOM 901 O O . LEU A 1 106 ? 0.004 -6.831 15.367 1.00 88.94 106 LEU A O 1
ATOM 905 N N . LYS A 1 107 ? -0.888 -7.804 17.196 1.00 90.81 107 LYS A N 1
ATOM 906 C CA . LYS A 1 107 ? -0.519 -9.178 16.826 1.00 90.81 107 LYS A CA 1
ATOM 907 C C . LYS A 1 107 ? -1.271 -9.635 15.586 1.00 90.81 107 LYS A C 1
ATOM 909 O O . LYS A 1 107 ? -0.663 -10.257 14.719 1.00 90.81 107 LYS A O 1
ATOM 914 N N . GLU A 1 108 ? -2.549 -9.295 15.470 1.00 91.88 108 GLU A N 1
ATOM 915 C CA . GLU A 1 108 ? -3.358 -9.649 14.308 1.00 91.88 108 GLU A CA 1
ATOM 916 C C . GLU A 1 108 ? -2.865 -8.948 13.037 1.00 91.88 108 GLU A C 1
ATOM 918 O O . GLU A 1 108 ? -2.616 -9.620 12.039 1.00 91.88 108 GLU A O 1
ATOM 923 N N . ILE A 1 109 ? -2.595 -7.638 13.088 1.00 91.62 109 ILE A N 1
ATOM 924 C CA . ILE A 1 109 ? -1.968 -6.902 11.973 1.00 91.62 109 ILE A CA 1
ATOM 925 C C . ILE A 1 109 ? -0.645 -7.566 11.576 1.00 91.62 109 ILE A C 1
ATOM 927 O O . ILE A 1 109 ? -0.379 -7.798 10.396 1.00 91.62 109 ILE A O 1
ATOM 931 N N . SER A 1 110 ? 0.176 -7.927 12.565 1.00 91.88 110 SER A N 1
ATOM 932 C CA . SER A 1 110 ? 1.467 -8.566 12.309 1.00 91.88 110 SER A CA 1
ATOM 933 C C . SER A 1 110 ? 1.324 -9.956 11.682 1.00 91.88 110 SER A C 1
ATOM 935 O O . SER A 1 110 ? 2.122 -10.344 10.824 1.00 91.88 110 SER A O 1
ATOM 937 N N . ARG A 1 111 ? 0.297 -10.709 12.086 1.00 92.62 111 ARG A N 1
ATOM 938 C CA . ARG A 1 111 ? -0.050 -12.019 11.526 1.00 92.62 111 ARG A CA 1
ATOM 939 C C . ARG A 1 111 ? -0.495 -11.906 10.075 1.00 92.62 111 ARG A C 1
ATOM 941 O O . ARG A 1 111 ? -0.009 -12.680 9.257 1.00 92.62 111 ARG A O 1
ATOM 948 N N . ILE A 1 112 ? -1.361 -10.942 9.775 1.00 93.25 112 ILE A N 1
ATOM 949 C CA . ILE A 1 112 ? -1.893 -10.698 8.432 1.00 93.25 112 ILE A CA 1
ATOM 950 C C . ILE A 1 112 ? -0.759 -10.355 7.460 1.00 93.25 112 ILE A C 1
ATOM 952 O O . ILE A 1 112 ? -0.638 -10.985 6.416 1.00 93.25 112 ILE A O 1
ATOM 956 N N . PHE A 1 113 ? 0.102 -9.394 7.805 1.00 94.25 113 PHE A N 1
ATOM 957 C CA . PHE A 1 113 ? 1.055 -8.848 6.833 1.00 94.25 113 PHE A CA 1
ATOM 958 C C . PHE A 1 113 ? 2.437 -9.488 6.843 1.00 94.25 113 PHE A C 1
ATOM 960 O O . PHE A 1 113 ? 3.129 -9.430 5.826 1.00 94.25 113 PHE A O 1
ATOM 967 N N . TRP A 1 114 ? 2.868 -10.083 7.958 1.00 93.88 114 TRP A N 1
ATOM 968 C CA . TRP A 1 114 ? 4.224 -10.633 8.076 1.00 93.88 114 TRP A CA 1
ATOM 969 C C . TRP A 1 114 ? 4.286 -12.045 8.664 1.00 93.88 114 TRP A C 1
ATOM 971 O O . TRP A 1 114 ? 5.384 -12.552 8.907 1.00 93.88 114 TRP A O 1
ATOM 981 N N . TYR A 1 115 ? 3.138 -12.711 8.824 1.00 91.00 115 TYR A N 1
ATOM 982 C CA . TYR A 1 115 ? 3.020 -14.049 9.416 1.00 91.00 115 TYR A CA 1
ATOM 983 C C . TYR A 1 115 ? 3.488 -14.118 10.878 1.00 91.00 115 TYR A C 1
ATOM 985 O O . TYR A 1 115 ? 3.967 -15.148 11.342 1.00 91.00 115 TYR A O 1
ATOM 993 N N . GLY A 1 116 ? 3.332 -13.014 11.615 1.00 82.19 116 GLY A N 1
ATOM 994 C CA . GLY A 1 116 ? 3.559 -12.938 13.061 1.00 82.19 116 GLY A CA 1
ATOM 995 C C . GLY A 1 116 ? 4.950 -12.453 13.474 1.00 82.19 116 GLY A C 1
ATOM 996 O O . GLY A 1 116 ? 5.113 -12.002 14.603 1.00 82.19 116 GLY A O 1
ATOM 997 N N . GLU A 1 117 ? 5.929 -12.459 12.569 1.00 83.69 117 GLU A N 1
ATOM 998 C CA . GLU A 1 117 ? 7.262 -11.896 12.805 1.00 83.69 117 GLU A CA 1
ATOM 999 C C . GLU A 1 117 ? 7.451 -10.652 11.944 1.00 83.69 117 GLU A C 1
ATOM 1001 O O . GLU A 1 117 ? 7.336 -10.746 10.727 1.00 83.69 117 GLU A O 1
ATOM 1006 N N . VAL A 1 118 ? 7.762 -9.502 12.552 1.00 83.56 118 VAL A N 1
ATOM 1007 C CA . VAL A 1 118 ? 7.979 -8.232 11.838 1.00 83.56 118 VAL A CA 1
ATOM 1008 C C . VAL A 1 118 ? 9.482 -8.018 11.607 1.00 83.56 118 VAL A C 1
ATOM 1010 O O . VAL A 1 118 ? 10.207 -7.743 12.566 1.00 83.56 118 VAL A O 1
ATOM 1013 N N . PRO A 1 119 ? 9.992 -8.137 10.365 1.00 83.50 119 PRO A N 1
ATOM 1014 C CA . PRO A 1 119 ? 11.392 -7.845 10.058 1.00 83.50 119 PRO A CA 1
ATOM 1015 C C . PRO A 1 119 ? 11.763 -6.376 10.298 1.00 83.50 119 PRO A C 1
ATOM 1017 O O . PRO A 1 119 ? 10.908 -5.498 10.281 1.00 83.50 119 PRO A O 1
ATOM 1020 N N . PHE A 1 120 ? 13.063 -6.081 10.405 1.00 78.75 120 PHE A N 1
ATOM 1021 C CA . PHE A 1 120 ? 13.575 -4.722 10.648 1.00 78.75 120 PHE A CA 1
ATOM 1022 C C . PHE A 1 120 ? 13.137 -3.677 9.601 1.00 78.75 120 PHE A C 1
ATOM 1024 O O . PHE A 1 120 ? 12.923 -2.517 9.935 1.00 78.75 120 PHE A O 1
ATOM 1031 N N . SER A 1 121 ? 13.002 -4.072 8.331 1.00 81.44 121 SER A N 1
ATOM 1032 C CA . SER A 1 121 ? 12.541 -3.191 7.247 1.00 81.44 121 SER A CA 1
ATOM 1033 C C . SER A 1 121 ? 11.016 -3.116 7.121 1.00 81.44 121 SER A C 1
ATOM 1035 O O . SER A 1 121 ? 10.504 -2.383 6.276 1.00 81.44 121 SER A O 1
ATOM 1037 N N . CYS A 1 122 ? 10.287 -3.889 7.918 1.00 87.44 122 CYS A N 1
ATOM 1038 C CA . CYS A 1 122 ? 8.835 -3.964 7.912 1.00 87.44 122 CYS A CA 1
ATOM 1039 C C . CYS A 1 122 ? 8.260 -3.147 9.067 1.00 87.44 122 CYS A C 1
ATOM 1041 O O . CYS A 1 122 ? 8.970 -2.705 9.971 1.00 87.44 122 CYS A O 1
ATOM 1043 N N . GLY A 1 123 ? 6.955 -2.933 9.040 1.00 89.62 123 GLY A N 1
ATOM 1044 C CA . GLY A 1 123 ? 6.257 -2.313 10.153 1.00 89.62 123 GLY A CA 1
ATOM 1045 C C . GLY A 1 123 ? 5.039 -1.546 9.699 1.00 89.62 123 GLY A C 1
ATOM 1046 O O . GLY A 1 123 ? 4.761 -1.431 8.505 1.00 89.62 123 GLY A O 1
ATOM 1047 N N . TYR A 1 124 ? 4.319 -1.027 10.678 1.00 91.31 124 TYR A N 1
ATOM 1048 C CA . TYR A 1 124 ? 3.147 -0.212 10.445 1.00 91.31 124 TYR A CA 1
ATOM 1049 C C . TYR A 1 124 ? 3.276 1.133 11.150 1.00 91.31 124 TYR A C 1
ATOM 1051 O O . TYR A 1 124 ? 3.996 1.272 12.141 1.00 91.31 124 TYR A O 1
ATOM 1059 N N . GLU A 1 125 ? 2.562 2.123 10.640 1.00 90.31 125 GLU A N 1
ATOM 1060 C CA . GLU A 1 125 ? 2.452 3.441 11.251 1.00 90.31 125 GLU A CA 1
ATOM 1061 C C . GLU A 1 125 ? 1.089 4.060 10.946 1.00 90.31 125 GLU A C 1
ATOM 1063 O O . GLU A 1 125 ? 0.514 3.845 9.880 1.00 90.31 125 GLU A O 1
ATOM 1068 N N . PHE A 1 126 ? 0.565 4.838 11.892 1.00 89.44 126 PHE A N 1
ATOM 1069 C CA . PHE A 1 126 ? -0.650 5.617 11.679 1.00 89.44 126 PHE A CA 1
ATOM 1070 C C . PHE A 1 126 ? -0.281 7.008 11.181 1.00 89.44 126 PHE A C 1
ATOM 1072 O O . PHE A 1 126 ? 0.422 7.755 11.865 1.00 89.44 126 PHE A O 1
ATOM 1079 N N . ILE A 1 127 ? -0.774 7.365 10.001 1.00 87.75 127 ILE A N 1
ATOM 1080 C CA . ILE A 1 127 ? -0.454 8.620 9.323 1.00 87.75 127 ILE A CA 1
ATOM 1081 C C . ILE A 1 127 ? -1.729 9.444 9.193 1.00 87.75 127 ILE A C 1
ATOM 1083 O O . ILE A 1 127 ? -2.766 8.934 8.775 1.00 87.75 127 ILE A O 1
ATOM 1087 N N . LYS A 1 128 ? -1.663 10.732 9.538 1.00 85.81 128 LYS A N 1
ATOM 1088 C CA . LYS A 1 128 ? -2.757 11.665 9.245 1.00 85.81 128 LYS A CA 1
ATOM 1089 C C . LYS A 1 128 ? -2.799 11.938 7.748 1.00 85.81 128 LYS A C 1
ATOM 1091 O O . LYS A 1 128 ? -1.787 12.332 7.174 1.00 85.81 128 LYS A O 1
ATOM 1096 N N . THR A 1 129 ? -3.960 11.757 7.137 1.00 81.38 129 THR A N 1
ATOM 1097 C CA . THR A 1 129 ? -4.143 11.985 5.703 1.00 81.38 129 THR A CA 1
ATOM 1098 C C . THR A 1 129 ? -4.526 13.434 5.436 1.00 81.38 129 THR A C 1
ATOM 1100 O O . THR A 1 129 ? -5.140 14.097 6.271 1.00 81.38 129 THR A O 1
ATOM 1103 N N . HIS A 1 130 ? -4.185 13.930 4.247 1.00 77.19 130 HIS A N 1
ATOM 1104 C CA . HIS A 1 130 ? -4.682 15.224 3.772 1.00 77.19 130 HIS A CA 1
ATOM 1105 C C . HIS A 1 130 ? -6.159 15.165 3.360 1.00 77.19 130 HIS A C 1
ATOM 1107 O O . HIS A 1 130 ? -6.835 16.190 3.386 1.00 77.19 130 HIS A O 1
ATOM 1113 N N . ASP A 1 131 ? -6.658 13.974 3.016 1.00 75.50 131 ASP A N 1
ATOM 1114 C CA . ASP A 1 131 ? -8.066 13.746 2.712 1.00 75.50 131 ASP A CA 1
ATOM 1115 C C . ASP A 1 131 ? -8.914 13.804 4.004 1.00 75.50 131 ASP A C 1
ATOM 1117 O O . ASP A 1 131 ? -8.666 13.013 4.927 1.00 75.50 131 ASP A O 1
ATOM 1121 N N . PRO A 1 132 ? -9.890 14.729 4.099 1.00 74.06 132 PRO A N 1
ATOM 1122 C CA . PRO A 1 132 ? -10.733 14.893 5.279 1.00 74.06 132 PRO A CA 1
ATOM 1123 C C . PRO A 1 132 ? -11.753 13.761 5.479 1.00 74.06 132 PRO A C 1
ATOM 1125 O O . PRO A 1 132 ? -12.201 13.573 6.613 1.00 74.06 132 PRO A O 1
ATOM 1128 N N . GLU A 1 133 ? -12.126 13.018 4.429 1.00 76.75 133 GLU A N 1
ATOM 1129 C CA . GLU A 1 133 ? -12.997 11.840 4.539 1.00 76.75 133 GLU A CA 1
ATOM 1130 C C . GLU A 1 133 ? -12.243 10.665 5.177 1.00 76.75 133 GLU A C 1
ATOM 1132 O O . GLU A 1 133 ? -12.806 9.950 6.009 1.00 76.75 133 GLU A O 1
ATOM 1137 N N . ILE A 1 134 ? -10.956 10.502 4.847 1.00 81.06 134 ILE A N 1
ATOM 1138 C CA . ILE A 1 134 ? -10.112 9.431 5.399 1.00 81.06 134 ILE A CA 1
ATOM 1139 C C . ILE A 1 134 ? -9.600 9.792 6.799 1.00 81.06 134 ILE A C 1
ATOM 1141 O O . ILE A 1 134 ? -9.648 8.962 7.703 1.00 81.06 134 ILE A O 1
ATOM 1145 N N . GLY A 1 135 ? -9.129 11.022 7.015 1.00 83.50 135 GLY A N 1
ATOM 1146 C CA . GLY A 1 135 ? -8.590 11.526 8.286 1.00 83.50 135 GLY A CA 1
ATOM 1147 C C . GLY A 1 135 ? -7.275 10.880 8.763 1.00 83.50 135 GLY A C 1
ATOM 1148 O O . GLY A 1 135 ? -6.284 11.583 8.980 1.00 83.50 135 GLY A O 1
ATOM 1149 N N . THR A 1 136 ? -7.257 9.559 8.946 1.00 88.06 136 THR A N 1
ATOM 1150 C CA . THR A 1 136 ? -6.092 8.768 9.366 1.00 88.06 136 THR A CA 1
ATOM 1151 C C . THR A 1 136 ? -6.026 7.467 8.573 1.00 88.06 136 THR A C 1
ATOM 1153 O O . THR A 1 136 ? -7.038 6.798 8.352 1.00 88.06 136 THR A O 1
ATOM 1156 N N . ALA A 1 137 ? -4.808 7.078 8.213 1.00 89.88 137 ALA A N 1
ATOM 1157 C CA . ALA A 1 137 ? -4.494 5.839 7.532 1.00 89.88 137 ALA A CA 1
ATOM 1158 C C . ALA A 1 137 ? -3.554 4.956 8.352 1.00 89.88 137 ALA A C 1
ATOM 1160 O O . ALA A 1 137 ? -2.656 5.458 9.029 1.00 89.88 137 ALA A O 1
ATOM 1161 N N . LEU A 1 138 ? -3.728 3.643 8.238 1.00 92.19 138 LEU A N 1
ATOM 1162 C CA . LEU A 1 138 ? -2.743 2.649 8.645 1.00 92.19 138 LEU A CA 1
ATOM 1163 C C . LEU A 1 138 ? -1.848 2.360 7.440 1.00 92.19 138 LEU A C 1
ATOM 1165 O O . LEU A 1 138 ? -2.298 1.760 6.468 1.00 92.19 138 LEU A O 1
ATOM 1169 N N . CYS A 1 139 ? -0.600 2.804 7.508 1.00 92.25 139 CYS A N 1
ATOM 1170 C CA . CYS A 1 139 ? 0.439 2.483 6.540 1.00 92.25 139 CYS A CA 1
ATOM 1171 C C . CYS A 1 139 ? 1.119 1.178 6.956 1.00 92.25 139 CYS A C 1
ATOM 1173 O O . CYS A 1 139 ? 1.580 1.066 8.091 1.00 92.25 139 CYS A O 1
ATOM 1175 N N . ILE A 1 140 ? 1.198 0.213 6.045 1.00 94.12 140 ILE A N 1
ATOM 1176 C CA . ILE A 1 140 ? 1.925 -1.049 6.182 1.00 94.12 140 ILE A CA 1
ATOM 1177 C C . ILE A 1 140 ? 3.100 -1.023 5.208 1.00 94.12 140 ILE A C 1
ATOM 1179 O O . ILE A 1 140 ? 2.909 -0.794 4.014 1.00 94.12 140 ILE A O 1
ATOM 1183 N N . ARG A 1 141 ? 4.309 -1.283 5.710 1.00 92.88 141 ARG A N 1
ATOM 1184 C CA . ARG A 1 141 ? 5.546 -1.317 4.920 1.00 92.88 141 ARG A CA 1
ATOM 1185 C C . ARG A 1 141 ? 6.009 -2.744 4.661 1.00 92.88 141 ARG A C 1
ATOM 1187 O O . ARG A 1 141 ? 6.103 -3.539 5.599 1.00 92.88 141 ARG A O 1
ATOM 1194 N N . ASN A 1 142 ? 6.389 -3.021 3.416 1.00 90.69 142 ASN A N 1
ATOM 1195 C CA . ASN A 1 142 ? 6.968 -4.282 2.953 1.00 90.69 142 ASN A CA 1
ATOM 1196 C C . ASN A 1 142 ? 6.129 -5.493 3.388 1.00 90.69 142 ASN A C 1
ATOM 1198 O O . ASN A 1 142 ? 6.613 -6.397 4.073 1.00 90.69 142 ASN A O 1
ATOM 1202 N N . ALA A 1 143 ? 4.837 -5.466 3.062 1.00 92.12 143 ALA A N 1
ATOM 1203 C CA . ALA A 1 143 ? 3.928 -6.557 3.383 1.00 92.12 143 ALA A CA 1
ATOM 1204 C C . ALA A 1 143 ? 4.288 -7.831 2.597 1.00 92.12 143 ALA A C 1
ATOM 1206 O O . ALA A 1 143 ? 4.730 -7.771 1.450 1.00 92.12 143 ALA A O 1
ATOM 1207 N N . LYS A 1 144 ? 4.084 -8.996 3.219 1.00 90.44 144 LYS A N 1
ATOM 1208 C CA . LYS A 1 144 ? 4.192 -10.313 2.568 1.00 90.44 144 LYS A CA 1
ATOM 1209 C C . LYS A 1 144 ? 2.866 -10.813 2.006 1.00 90.44 144 LYS A C 1
ATOM 1211 O O . LYS A 1 144 ? 2.877 -11.824 1.307 1.00 90.44 144 LYS A O 1
ATOM 1216 N N . ASP A 1 145 ? 1.770 -10.131 2.326 1.00 89.19 145 ASP A N 1
ATOM 1217 C CA . ASP A 1 145 ? 0.449 -10.410 1.777 1.00 89.19 145 ASP A CA 1
ATOM 1218 C C . ASP A 1 145 ? -0.274 -9.110 1.392 1.00 89.19 145 ASP A C 1
ATOM 1220 O O . ASP A 1 145 ? -0.020 -8.047 1.971 1.00 89.19 145 ASP A O 1
ATOM 1224 N N . LEU A 1 146 ? -1.156 -9.200 0.399 1.00 87.81 146 LEU A N 1
ATOM 1225 C CA . LEU A 1 146 ? -2.007 -8.109 -0.062 1.00 87.81 146 LEU A CA 1
ATOM 1226 C C . LEU A 1 146 ? -3.450 -8.418 0.320 1.00 87.81 146 LEU A C 1
ATOM 1228 O O . LEU A 1 146 ? -4.054 -9.360 -0.189 1.00 87.81 146 LEU A O 1
ATOM 1232 N N . VAL A 1 147 ? -4.028 -7.563 1.155 1.00 88.00 147 VAL A N 1
ATOM 1233 C CA . VAL A 1 147 ? -5.413 -7.702 1.597 1.00 88.00 147 VAL A CA 1
ATOM 1234 C C . VAL A 1 147 ? -6.182 -6.461 1.172 1.00 88.00 147 VAL A C 1
ATOM 1236 O O . VAL A 1 147 ? -5.694 -5.344 1.308 1.00 88.00 147 VAL A O 1
ATOM 1239 N N . ALA A 1 148 ? -7.381 -6.639 0.622 1.00 84.94 148 ALA A N 1
ATOM 1240 C CA . ALA A 1 148 ? -8.198 -5.505 0.194 1.00 84.94 148 ALA A CA 1
ATOM 1241 C C . ALA A 1 148 ? -8.729 -4.694 1.388 1.00 84.94 148 ALA A C 1
ATOM 1243 O O . ALA A 1 148 ? -8.974 -3.497 1.264 1.00 84.94 148 ALA A O 1
ATOM 1244 N N . GLU A 1 149 ? -8.901 -5.342 2.540 1.00 88.94 149 GLU A N 1
ATOM 1245 C CA . GLU A 1 149 ? -9.503 -4.776 3.742 1.00 88.94 149 GLU A CA 1
ATOM 1246 C C . GLU A 1 149 ? -8.852 -5.379 4.988 1.00 88.94 149 GLU A C 1
ATOM 1248 O O . GLU A 1 149 ? -8.475 -6.550 5.003 1.00 88.94 149 GLU A O 1
ATOM 1253 N N . VAL A 1 150 ? -8.756 -4.590 6.053 1.00 91.19 150 VAL A N 1
ATOM 1254 C CA . VAL A 1 150 ? -8.310 -5.052 7.373 1.00 91.19 150 VAL A CA 1
ATOM 1255 C C . VAL A 1 150 ? -9.272 -4.611 8.457 1.00 91.19 150 VAL A C 1
ATOM 1257 O O . VAL A 1 150 ? -9.996 -3.634 8.291 1.00 91.19 150 VAL A O 1
ATOM 1260 N N . ILE A 1 151 ? -9.268 -5.315 9.586 1.00 89.81 151 ILE A N 1
ATOM 1261 C CA . ILE A 1 151 ? -10.057 -4.930 10.755 1.00 89.81 151 ILE A CA 1
ATOM 1262 C C . ILE A 1 151 ? -9.143 -4.227 11.758 1.00 89.81 151 ILE A C 1
ATOM 1264 O O . ILE A 1 151 ? -8.163 -4.807 12.219 1.00 89.81 151 ILE A O 1
ATOM 1268 N N . VAL A 1 152 ? -9.469 -2.982 12.101 1.00 87.62 152 VAL A N 1
ATOM 1269 C CA . VAL A 1 152 ? -8.703 -2.132 13.027 1.00 87.62 152 VAL A CA 1
ATOM 1270 C C . VAL A 1 152 ? -9.686 -1.485 14.002 1.00 87.62 152 VAL A C 1
ATOM 1272 O O . VAL A 1 152 ? -10.616 -0.800 13.572 1.00 87.62 152 VAL A O 1
ATOM 1275 N N . GLY A 1 153 ? -9.549 -1.709 15.314 1.00 84.25 153 GLY A N 1
ATOM 1276 C CA . GLY A 1 153 ? -10.501 -1.171 16.296 1.00 84.25 153 GLY A CA 1
ATOM 1277 C C . GLY A 1 153 ? -11.924 -1.711 16.115 1.00 84.25 153 GLY A C 1
ATOM 1278 O O . GLY A 1 153 ? -12.892 -0.978 16.323 1.00 84.25 153 GLY A O 1
ATOM 1279 N N . GLY A 1 154 ? -12.063 -2.946 15.619 1.00 84.81 154 GLY A N 1
ATOM 1280 C CA . GLY A 1 154 ? -13.351 -3.559 15.272 1.00 84.81 154 GLY A CA 1
ATOM 1281 C C . GLY A 1 154 ? -14.050 -2.969 14.038 1.00 84.81 154 GLY A C 1
ATOM 1282 O O . GLY A 1 154 ? -15.215 -3.284 13.796 1.00 84.81 154 GLY A O 1
ATOM 1283 N N . LYS A 1 155 ? -13.376 -2.118 13.256 1.00 87.81 155 LYS A N 1
ATOM 1284 C CA . LYS A 1 155 ? -13.913 -1.523 12.024 1.00 87.81 155 LYS A CA 1
ATOM 1285 C C . LYS A 1 155 ? -13.215 -2.086 10.798 1.00 87.81 155 LYS A C 1
ATOM 1287 O O . LYS A 1 155 ? -12.006 -2.284 10.824 1.00 87.81 155 LYS A O 1
ATOM 1292 N N . VAL A 1 156 ? -13.980 -2.295 9.730 1.00 89.25 156 VAL A N 1
ATOM 1293 C CA . VAL A 1 156 ? -13.442 -2.654 8.414 1.00 89.25 156 VAL A CA 1
ATOM 1294 C C . VAL A 1 156 ? -12.815 -1.410 7.785 1.00 89.25 156 VAL A C 1
ATOM 1296 O O . VAL A 1 156 ? -13.469 -0.376 7.648 1.00 89.25 156 VAL A O 1
ATOM 1299 N N . CYS A 1 157 ? -11.542 -1.517 7.429 1.00 89.00 157 CYS A N 1
ATOM 1300 C CA . CYS A 1 157 ? -10.713 -0.454 6.882 1.00 89.00 157 CYS A CA 1
ATOM 1301 C C . CYS A 1 157 ? -10.216 -0.888 5.497 1.00 89.00 157 CYS A C 1
ATOM 1303 O O . CYS A 1 157 ? -9.353 -1.767 5.416 1.00 89.00 157 CYS A O 1
ATOM 1305 N N . PRO A 1 158 ? -10.740 -0.309 4.405 1.00 88.38 158 PRO A N 1
ATOM 1306 C CA . PRO A 1 158 ? -10.350 -0.698 3.058 1.00 88.38 158 PRO A CA 1
ATOM 1307 C C . PRO A 1 158 ? -8.990 -0.113 2.672 1.00 88.38 158 PRO A C 1
ATOM 1309 O O . PRO A 1 158 ? -8.620 0.992 3.085 1.00 88.38 158 PRO A O 1
ATOM 1312 N N . LEU A 1 159 ? -8.259 -0.850 1.838 1.00 88.62 159 LEU A N 1
ATOM 1313 C CA . LEU A 1 159 ? -7.067 -0.378 1.144 1.00 88.62 159 LEU A CA 1
ATOM 1314 C C . LEU A 1 159 ? -7.477 0.734 0.181 1.00 88.62 159 LEU A C 1
ATOM 1316 O O . LEU A 1 159 ? -8.345 0.532 -0.671 1.00 88.62 159 LEU A O 1
ATOM 1320 N N . TYR A 1 160 ? -6.854 1.899 0.303 1.00 84.19 160 TYR A N 1
ATOM 1321 C CA . TYR A 1 160 ? -7.223 3.077 -0.484 1.00 84.19 160 TYR A CA 1
ATOM 1322 C C . TYR A 1 160 ? -6.035 3.681 -1.240 1.00 84.19 160 TYR A C 1
ATOM 1324 O O . TYR A 1 160 ? -6.213 4.427 -2.200 1.00 84.19 160 TYR A O 1
ATOM 1332 N N . GLN A 1 161 ? -4.808 3.359 -0.840 1.00 86.31 161 GLN A N 1
ATOM 1333 C CA . GLN A 1 161 ? -3.608 3.851 -1.500 1.00 86.31 161 GLN A CA 1
ATOM 1334 C C . GLN A 1 161 ? -2.496 2.808 -1.407 1.00 86.31 161 GLN A C 1
ATOM 1336 O O . GLN A 1 161 ? -2.417 2.042 -0.447 1.00 86.31 161 GLN A O 1
ATOM 1341 N N . ILE A 1 162 ? -1.649 2.770 -2.431 1.00 87.50 162 ILE A N 1
ATOM 1342 C CA . ILE A 1 162 ? -0.473 1.903 -2.514 1.00 87.50 162 ILE A CA 1
ATOM 1343 C C . ILE A 1 162 ? 0.749 2.753 -2.836 1.00 87.50 162 ILE A C 1
ATOM 1345 O O . ILE A 1 162 ? 0.648 3.956 -3.071 1.00 87.50 162 ILE A O 1
ATOM 1349 N N . GLY A 1 163 ? 1.934 2.166 -2.813 1.00 87.00 163 GLY A N 1
ATOM 1350 C CA . GLY A 1 163 ? 3.153 2.896 -3.122 1.00 87.00 163 GLY A CA 1
ATOM 1351 C C . GLY A 1 163 ? 4.343 1.977 -3.240 1.00 87.00 163 GLY A C 1
ATOM 1352 O O . GLY A 1 163 ? 4.296 0.812 -2.847 1.00 87.00 163 GLY A O 1
ATOM 1353 N N . ASN A 1 164 ? 5.407 2.523 -3.808 1.00 85.12 164 ASN A N 1
ATOM 1354 C CA . ASN A 1 164 ? 6.618 1.785 -4.109 1.00 85.12 164 ASN A CA 1
ATOM 1355 C C . ASN A 1 164 ? 7.852 2.578 -3.678 1.00 85.12 164 ASN A C 1
ATOM 1357 O O . ASN A 1 164 ? 7.856 3.810 -3.709 1.00 85.12 164 ASN A O 1
ATOM 1361 N N . LEU A 1 165 ? 8.917 1.888 -3.294 1.00 84.50 165 LEU A N 1
ATOM 1362 C CA . LEU A 1 165 ? 10.191 2.501 -2.961 1.00 84.50 165 LEU A CA 1
ATOM 1363 C C . LEU A 1 165 ? 11.006 2.704 -4.244 1.00 84.50 165 LEU A C 1
ATOM 1365 O O . LEU A 1 165 ? 11.554 1.768 -4.821 1.00 84.50 165 LEU A O 1
ATOM 1369 N N . ILE A 1 166 ? 11.141 3.956 -4.674 1.00 81.12 166 ILE A N 1
ATOM 1370 C CA . ILE A 1 166 ? 11.922 4.339 -5.854 1.00 81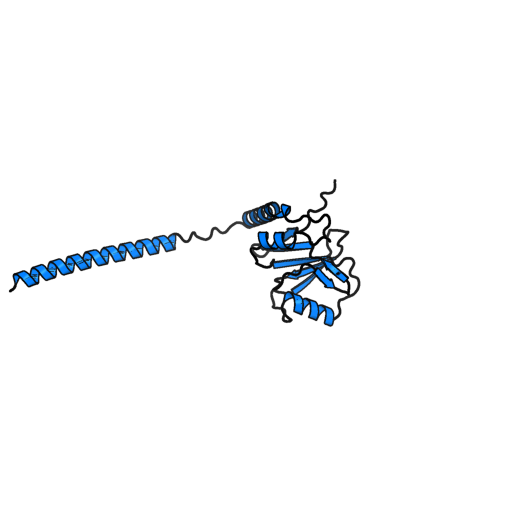.12 166 ILE A CA 1
ATOM 1371 C C . ILE A 1 166 ? 13.196 5.042 -5.385 1.00 81.12 166 ILE A C 1
ATOM 1373 O O . ILE A 1 166 ? 13.153 6.119 -4.789 1.00 81.12 166 ILE A O 1
ATOM 1377 N N . LEU A 1 167 ? 14.352 4.406 -5.613 1.00 77.25 167 LEU A N 1
ATOM 1378 C CA . LEU A 1 167 ? 15.682 4.885 -5.196 1.00 77.25 167 LEU A CA 1
ATOM 1379 C C . LEU A 1 167 ? 15.737 5.366 -3.729 1.00 77.25 167 LEU A C 1
ATOM 1381 O O . LEU A 1 167 ? 16.339 6.394 -3.412 1.00 77.25 167 LEU A O 1
ATOM 1385 N N . GLY A 1 168 ? 15.094 4.619 -2.826 1.00 73.69 168 GLY A N 1
ATOM 1386 C CA . GLY A 1 168 ? 15.073 4.914 -1.389 1.00 73.69 168 GLY A CA 1
ATOM 1387 C C . GLY A 1 168 ? 14.063 5.984 -0.964 1.00 73.69 168 GLY A C 1
ATOM 1388 O O . GLY A 1 168 ? 14.103 6.420 0.186 1.00 73.69 168 GLY A O 1
ATOM 1389 N N . ARG A 1 169 ? 13.162 6.413 -1.855 1.00 74.00 169 ARG A N 1
ATOM 1390 C CA . ARG A 1 169 ? 12.045 7.311 -1.534 1.00 74.00 169 ARG A CA 1
ATOM 1391 C C . ARG A 1 169 ? 10.718 6.601 -1.742 1.00 74.00 169 ARG A C 1
ATOM 1393 O O . ARG A 1 169 ? 10.542 5.918 -2.744 1.00 74.00 169 ARG A O 1
ATOM 1400 N N . ALA A 1 170 ? 9.804 6.759 -0.789 1.00 77.38 170 ALA A N 1
ATOM 1401 C CA . ALA A 1 170 ? 8.435 6.298 -0.956 1.00 77.38 170 ALA A CA 1
ATOM 1402 C C . ALA A 1 170 ? 7.761 7.153 -2.036 1.00 77.38 170 ALA A C 1
ATOM 1404 O O . ALA A 1 170 ? 7.690 8.376 -1.907 1.00 77.38 170 ALA A O 1
ATOM 1405 N N . GLU A 1 171 ? 7.306 6.511 -3.104 1.00 80.06 171 GLU A N 1
ATOM 1406 C CA . GLU A 1 171 ? 6.500 7.125 -4.148 1.00 80.06 171 GLU A CA 1
ATOM 1407 C C . GLU A 1 171 ? 5.097 6.549 -4.078 1.00 80.06 171 GLU A C 1
ATOM 1409 O O . GLU A 1 171 ? 4.881 5.337 -4.135 1.00 80.06 171 GLU A O 1
ATOM 1414 N N . GLU A 1 172 ? 4.135 7.444 -3.933 1.00 73.06 172 GLU A N 1
ATOM 1415 C CA . GLU A 1 172 ? 2.735 7.083 -3.812 1.00 73.06 172 GLU A CA 1
ATOM 1416 C C . GLU A 1 172 ? 2.186 6.628 -5.172 1.00 73.06 172 GLU A C 1
ATOM 1418 O O . GLU A 1 172 ? 2.513 7.183 -6.226 1.00 73.06 172 GLU A O 1
ATOM 1423 N N . GLY A 1 173 ? 1.356 5.591 -5.153 1.00 63.44 173 GLY A N 1
ATOM 1424 C CA . GLY A 1 173 ? 0.493 5.174 -6.246 1.00 63.44 173 GLY A CA 1
ATOM 1425 C C . GLY A 1 173 ? -0.952 5.255 -5.788 1.00 63.44 173 GLY A C 1
ATOM 1426 O O . GLY A 1 173 ? -1.390 4.516 -4.910 1.00 63.44 173 GLY A O 1
ATOM 1427 N N . CYS A 1 174 ? -1.711 6.190 -6.342 1.00 61.12 174 CYS A N 1
ATOM 1428 C CA . CYS A 1 174 ? -3.100 6.337 -5.937 1.00 61.12 174 CYS A CA 1
ATOM 1429 C C . CYS A 1 174 ? -3.929 5.141 -6.436 1.00 61.12 174 CYS A C 1
ATOM 1431 O O . CYS A 1 174 ? -3.913 4.841 -7.628 1.00 61.12 174 CYS A O 1
ATOM 1433 N N . VAL A 1 175 ? -4.690 4.511 -5.532 1.00 59.97 175 VAL A N 1
ATOM 1434 C CA . VAL A 1 175 ? -5.810 3.596 -5.861 1.00 59.97 175 VAL A CA 1
ATOM 1435 C C . VAL A 1 175 ? -7.144 4.365 -5.857 1.00 59.97 175 VAL A C 1
ATOM 1437 O O . VAL A 1 175 ? -8.219 3.798 -5.995 1.00 59.97 175 VAL A O 1
ATOM 1440 N N . ILE A 1 176 ? -7.078 5.690 -5.709 1.00 54.94 176 ILE A N 1
ATOM 1441 C CA . ILE A 1 176 ? -8.213 6.600 -5.806 1.00 54.94 176 ILE A CA 1
ATOM 1442 C C . ILE A 1 176 ? -7.900 7.585 -6.925 1.00 54.94 176 ILE A C 1
ATOM 1444 O O . ILE A 1 176 ? -6.852 8.235 -6.913 1.00 54.94 176 ILE A O 1
ATOM 1448 N N . PHE A 1 177 ? -8.821 7.743 -7.874 1.00 44.25 177 PHE A N 1
ATOM 1449 C CA . PHE A 1 177 ? -8.939 9.033 -8.534 1.00 44.25 177 PHE A CA 1
ATOM 1450 C C . PHE A 1 177 ? -9.284 10.014 -7.424 1.00 44.25 177 PHE A C 1
ATOM 1452 O O . PHE A 1 177 ? -10.394 9.888 -6.899 1.00 44.25 177 PHE A O 1
ATOM 1459 N N . PRO A 1 178 ? -8.395 10.951 -7.018 1.00 38.34 178 PRO A N 1
ATOM 1460 C CA . PRO A 1 178 ? -8.879 12.049 -6.198 1.00 38.34 178 PRO A CA 1
ATOM 1461 C C . PRO A 1 178 ? -10.131 12.531 -6.916 1.00 38.34 178 PRO A C 1
ATOM 1463 O O . PRO A 1 178 ? -10.101 12.634 -8.149 1.00 38.34 178 PRO A O 1
ATOM 1466 N N . ARG A 1 179 ? -11.239 12.739 -6.192 1.00 39.56 179 ARG A N 1
ATOM 1467 C CA . ARG A 1 179 ? -12.263 13.632 -6.722 1.00 39.56 179 ARG A CA 1
ATOM 1468 C C . ARG A 1 179 ? -11.458 14.846 -7.157 1.00 39.56 179 ARG A C 1
ATOM 1470 O O . ARG A 1 179 ? -10.892 15.548 -6.319 1.00 39.56 179 ARG A O 1
ATOM 1477 N N . LEU A 1 180 ? -11.259 14.971 -8.467 1.00 34.69 180 LEU A N 1
ATOM 1478 C CA . LEU A 1 180 ? -10.839 16.203 -9.076 1.00 34.69 180 LEU A CA 1
ATOM 1479 C C . LEU A 1 180 ? -12.003 17.075 -8.661 1.00 34.69 180 LEU A C 1
ATOM 1481 O O . LEU A 1 180 ? -13.109 16.887 -9.155 1.00 34.69 180 LEU A O 1
ATOM 1485 N N . TYR A 1 181 ? -11.799 17.826 -7.581 1.00 30.66 181 TYR A N 1
ATOM 1486 C CA . TYR A 1 181 ? -12.724 18.861 -7.192 1.00 30.66 181 TYR A CA 1
ATOM 1487 C C . TYR A 1 181 ? -13.055 19.608 -8.485 1.00 30.66 181 TYR A C 1
ATOM 1489 O O . TYR A 1 181 ? -12.126 19.981 -9.210 1.00 30.66 181 TYR A O 1
ATOM 1497 N N . ASP A 1 182 ? -14.350 19.689 -8.791 1.00 35.12 182 ASP A N 1
ATOM 1498 C CA . ASP A 1 182 ? -14.874 20.532 -9.864 1.00 35.12 182 ASP A CA 1
ATOM 1499 C C . ASP A 1 182 ? -14.279 21.949 -9.786 1.00 35.12 182 ASP A C 1
ATOM 1501 O O . ASP A 1 182 ? -14.124 22.473 -8.652 1.00 35.12 182 ASP A O 1
#

Solvent-accessible surface area (backbone atoms only — not comparable to full-atom values): 10486 Å² total; per-residue (Å²): 126,67,69,63,56,55,52,49,51,52,54,51,52,52,53,50,51,53,51,52,54,51,49,53,54,50,53,49,52,49,52,51,53,60,66,61,50,64,76,74,73,82,69,49,72,66,56,54,52,48,52,50,50,54,50,51,64,70,41,48,82,41,53,70,42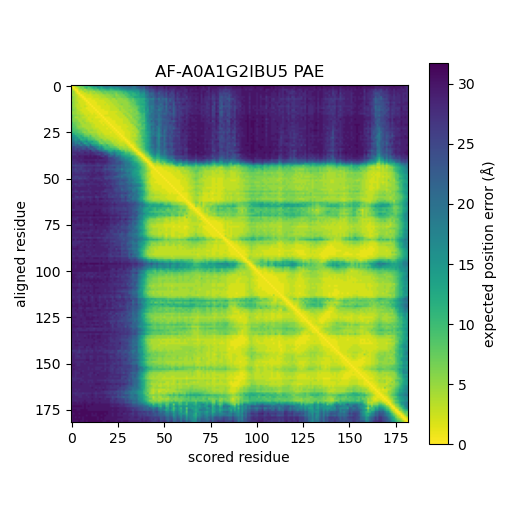,95,46,58,78,46,68,48,36,50,63,6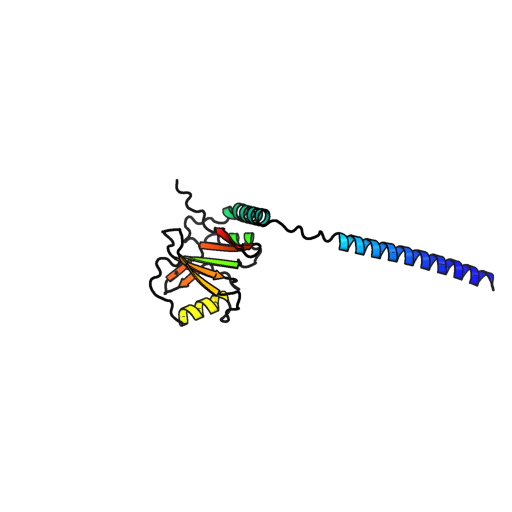0,32,43,36,69,74,42,72,78,48,69,53,40,28,40,29,23,41,61,26,90,75,86,69,84,81,53,74,68,55,54,48,47,54,34,36,66,30,47,72,60,55,78,53,92,85,35,52,72,48,81,42,78,48,91,50,80,86,38,37,22,26,43,36,36,31,55,40,79,52,86,66,69,58,45,76,57,96,91,35,84,18,34,46,37,35,37,22,39,71,56,96,88,38,85,40,82,39,77,69,41,80,68,79,74,74,128